Protein AF-A0A2D4ETR1-F1 (afdb_monomer)

InterPro domains:
  IPR004299 Membrane bound O-acyl transferase, MBOAT [PF0306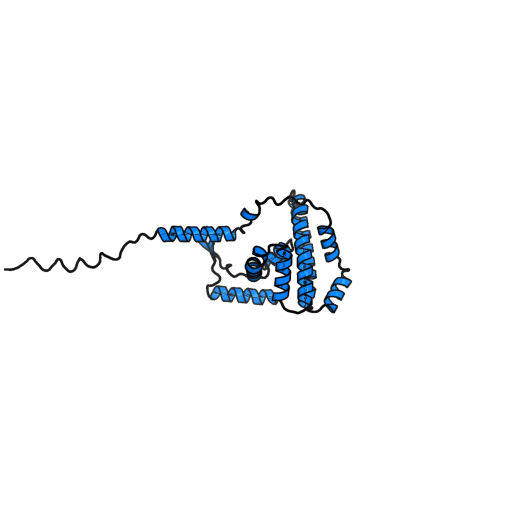2] (4-145)
  IPR049941 Lysophospholipid acyltransferase 7/Porcupine-like [PTHR13906] (1-186)

pLDDT: mean 80.0, std 23.79, range [28.42, 97.81]

Mean predicted aligned error: 12.46 Å

Radius of gyration: 27.43 Å; Cα contacts (8 Å, |Δi|>4): 193; chains: 1; bounding box: 91×56×76 Å

Structure (mmCIF, N/CA/C/O backbone):
data_AF-A0A2D4ETR1-F1
#
_entry.id   AF-A0A2D4ETR1-F1
#
loop_
_atom_site.group_PDB
_atom_site.id
_atom_site.type_symbol
_atom_site.label_atom_id
_atom_site.label_alt_id
_atom_site.label_comp_id
_atom_site.label_asym_id
_atom_site.label_entity_id
_atom_site.label_seq_id
_atom_site.pdbx_PDB_ins_code
_atom_site.Cartn_x
_atom_site.Cartn_y
_atom_site.Cartn_z
_atom_site.occupancy
_atom_site.B_iso_or_equiv
_atom_site.auth_seq_id
_atom_site.auth_comp_id
_atom_site.auth_asym_id
_atom_site.auth_atom_id
_atom_site.pdbx_PDB_model_num
ATOM 1 N N . PRO A 1 1 ? -0.906 10.959 -9.723 1.00 61.47 1 PRO A N 1
ATOM 2 C CA . PRO A 1 1 ? -1.563 11.395 -10.983 1.00 61.47 1 PRO A CA 1
ATOM 3 C C . PRO A 1 1 ? -1.404 10.418 -12.164 1.00 61.47 1 PRO A C 1
ATOM 5 O O . PRO A 1 1 ? -2.417 9.958 -12.675 1.00 61.47 1 PRO A O 1
ATOM 8 N N . LYS A 1 2 ? -0.172 10.067 -12.579 1.00 83.50 2 LYS A N 1
ATOM 9 C CA . LYS A 1 2 ? 0.065 9.205 -13.760 1.00 83.50 2 LYS A CA 1
ATOM 10 C C . LYS A 1 2 ? -0.631 7.838 -13.664 1.00 83.50 2 LYS A C 1
ATOM 12 O O . LYS A 1 2 ? -1.317 7.433 -14.593 1.00 83.50 2 LYS A O 1
ATOM 17 N N . TYR A 1 3 ? -0.508 7.169 -12.515 1.00 83.62 3 TYR A N 1
ATOM 18 C CA . TYR A 1 3 ? -1.123 5.857 -12.297 1.00 83.62 3 TYR A CA 1
ATOM 19 C C . TYR A 1 3 ? -2.651 5.908 -12.234 1.00 83.62 3 TYR A C 1
ATOM 21 O O . TYR A 1 3 ? -3.293 5.065 -12.842 1.00 83.62 3 TYR A O 1
ATOM 29 N N . TYR A 1 4 ? -3.234 6.903 -11.555 1.00 88.81 4 TYR A N 1
ATOM 30 C CA . TYR A 1 4 ? -4.693 7.061 -11.510 1.00 88.81 4 TYR A CA 1
ATOM 31 C C . TYR A 1 4 ? -5.272 7.191 -12.910 1.00 88.81 4 TYR A C 1
ATOM 33 O O . TYR A 1 4 ? -6.181 6.454 -13.255 1.00 88.81 4 TYR A O 1
ATOM 41 N N . PHE A 1 5 ? -4.679 8.045 -13.743 1.00 90.19 5 PHE A N 1
ATOM 42 C CA . PHE A 1 5 ? -5.131 8.212 -15.116 1.00 90.19 5 PHE A CA 1
ATOM 43 C C . PHE A 1 5 ? -5.064 6.905 -15.919 1.00 90.19 5 PHE A C 1
ATOM 45 O O . PHE A 1 5 ? -6.062 6.504 -16.509 1.00 90.19 5 PHE A O 1
ATOM 52 N N . ALA A 1 6 ? -3.917 6.218 -15.909 1.00 90.31 6 ALA A N 1
ATOM 53 C CA . ALA A 1 6 ? -3.738 4.983 -16.673 1.00 90.31 6 ALA A CA 1
ATOM 54 C C . ALA A 1 6 ? -4.720 3.877 -16.244 1.00 90.31 6 ALA A C 1
ATOM 56 O O . ALA A 1 6 ? -5.333 3.230 -17.091 1.00 90.31 6 ALA A O 1
ATOM 57 N N . TRP A 1 7 ? -4.906 3.688 -14.937 1.00 89.56 7 TRP A N 1
ATOM 58 C CA . TRP A 1 7 ? -5.814 2.675 -14.402 1.00 89.56 7 TRP A CA 1
ATOM 59 C C . TRP A 1 7 ? -7.287 3.041 -14.604 1.00 89.56 7 TRP A C 1
ATOM 61 O O . TRP A 1 7 ? -8.050 2.185 -15.035 1.00 89.56 7 TRP A O 1
ATOM 71 N N . THR A 1 8 ? -7.686 4.300 -14.392 1.00 90.69 8 THR A N 1
ATOM 72 C CA . THR A 1 8 ? -9.057 4.754 -14.682 1.00 90.69 8 THR A CA 1
ATOM 73 C C . THR A 1 8 ? -9.380 4.625 -16.171 1.00 90.69 8 THR A C 1
ATOM 75 O O . THR A 1 8 ? -10.480 4.206 -16.523 1.00 90.69 8 THR A O 1
ATOM 78 N N . LEU A 1 9 ? -8.428 4.926 -17.060 1.00 91.81 9 LEU A N 1
ATOM 79 C CA . LEU A 1 9 ? -8.609 4.742 -18.500 1.00 91.81 9 LEU A CA 1
ATOM 80 C C . LEU A 1 9 ? -8.770 3.259 -18.860 1.00 91.81 9 LEU A C 1
ATOM 82 O O . LEU A 1 9 ? -9.672 2.906 -19.616 1.00 91.81 9 LEU A O 1
ATOM 86 N N . ALA A 1 10 ? -7.936 2.385 -18.293 1.00 90.00 10 ALA A N 1
ATOM 87 C CA . ALA A 1 10 ? -8.065 0.945 -18.488 1.00 90.00 10 ALA A CA 1
ATOM 88 C C . ALA A 1 10 ? -9.421 0.421 -17.984 1.00 90.00 10 ALA A C 1
ATOM 90 O O . ALA A 1 10 ? -10.057 -0.385 -18.660 1.00 90.00 10 ALA A O 1
ATOM 91 N N . GLU A 1 11 ? -9.898 0.896 -16.832 1.00 91.50 11 GLU A N 1
ATOM 92 C CA . GLU A 1 11 ? -11.237 0.577 -16.320 1.00 91.50 11 GLU A CA 1
ATOM 93 C C . GLU A 1 11 ? -12.337 1.041 -17.279 1.00 91.50 11 GLU A C 1
ATOM 95 O O . GLU A 1 11 ? -13.225 0.259 -17.612 1.00 91.50 11 GLU A O 1
ATOM 100 N N . ALA A 1 12 ? -12.252 2.270 -17.794 1.00 9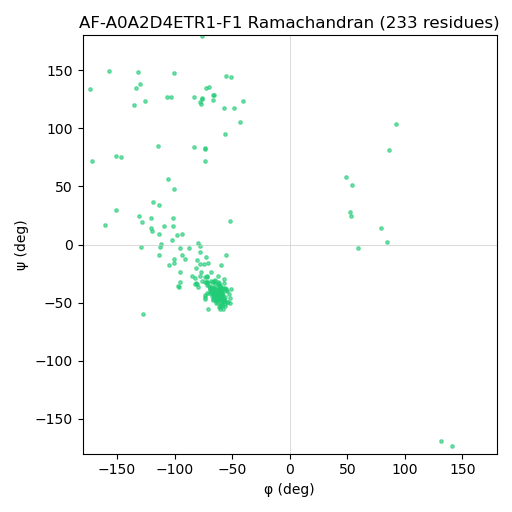1.62 12 ALA A N 1
ATOM 101 C CA . ALA A 1 12 ? -13.222 2.798 -18.750 1.00 91.62 12 ALA A CA 1
ATOM 102 C C . ALA A 1 12 ? -13.293 1.951 -20.033 1.00 91.62 12 ALA A C 1
ATOM 104 O O . ALA A 1 12 ? -14.388 1.646 -20.503 1.00 91.62 12 ALA A O 1
ATOM 105 N N . ILE A 1 13 ? -12.145 1.511 -20.560 1.00 92.56 13 ILE A N 1
ATOM 106 C CA . ILE A 1 13 ? -12.076 0.633 -21.739 1.00 92.56 13 ILE A CA 1
ATOM 107 C C . ILE A 1 13 ? -12.707 -0.735 -21.442 1.00 92.56 13 ILE A C 1
ATOM 109 O O . ILE A 1 13 ? -13.503 -1.229 -22.239 1.00 92.56 13 ILE A O 1
ATOM 113 N N . ASN A 1 14 ? -12.405 -1.340 -20.289 1.00 91.69 14 ASN A N 1
ATOM 114 C CA . ASN A 1 14 ? -13.001 -2.622 -19.895 1.00 91.69 14 ASN A CA 1
ATOM 115 C C . ASN A 1 14 ? -14.519 -2.515 -19.689 1.00 91.69 14 ASN A C 1
ATOM 117 O O . ASN A 1 14 ? -15.259 -3.425 -20.065 1.00 91.69 14 ASN A O 1
ATOM 121 N N . ASN A 1 15 ? -14.992 -1.398 -19.135 1.00 92.88 15 ASN A N 1
ATOM 122 C CA . ASN A 1 15 ? -16.417 -1.123 -18.986 1.00 92.88 15 ASN A CA 1
ATOM 123 C C . ASN A 1 15 ? -17.091 -0.953 -20.354 1.00 92.88 15 ASN A C 1
ATOM 125 O O . ASN A 1 15 ? -18.134 -1.561 -20.585 1.00 92.88 15 ASN A O 1
ATOM 129 N N . ALA A 1 16 ? -16.472 -0.211 -21.279 1.00 92.00 16 ALA A N 1
ATOM 130 C CA . ALA A 1 16 ? -16.968 -0.037 -22.646 1.00 92.00 16 ALA A CA 1
ATOM 131 C C . ALA A 1 16 ? -17.024 -1.361 -23.429 1.00 92.00 16 ALA A C 1
ATOM 133 O O . ALA A 1 16 ? -17.946 -1.579 -24.208 1.00 92.00 16 ALA A O 1
ATOM 134 N N . ALA A 1 17 ? -16.080 -2.271 -23.179 1.00 92.50 17 ALA A N 1
ATOM 135 C CA . ALA A 1 17 ? -16.068 -3.618 -23.747 1.00 92.50 17 ALA A CA 1
ATOM 136 C C . ALA A 1 17 ? -17.050 -4.597 -23.063 1.00 92.50 17 ALA A C 1
ATOM 138 O O . ALA A 1 17 ? -17.140 -5.755 -23.463 1.00 92.50 17 ALA A O 1
ATOM 139 N N . GLY A 1 18 ? -17.779 -4.161 -22.027 1.00 90.94 18 GLY A N 1
ATOM 140 C CA . GLY A 1 18 ? -18.768 -4.976 -21.314 1.00 90.94 18 GLY A CA 1
ATOM 141 C C . GLY A 1 18 ? -18.201 -5.874 -20.209 1.00 90.94 18 GLY A C 1
ATOM 142 O O . GLY A 1 18 ? -18.962 -6.576 -19.547 1.00 90.94 18 GLY A O 1
ATOM 143 N N . PHE A 1 19 ? -16.893 -5.834 -19.941 1.00 90.06 19 PHE A N 1
ATOM 144 C CA . PHE A 1 19 ? -16.259 -6.650 -18.897 1.00 90.06 19 PHE A CA 1
ATOM 145 C C . PHE A 1 19 ? -16.424 -6.076 -17.481 1.00 90.06 19 PHE A C 1
ATOM 147 O O . PHE A 1 19 ? -16.169 -6.763 -16.497 1.00 90.06 19 PHE A O 1
ATOM 154 N N . GLY A 1 20 ? -16.854 -4.820 -17.364 1.00 89.88 20 GLY A N 1
ATOM 155 C CA . GLY A 1 20 ? -17.015 -4.114 -16.092 1.00 89.88 20 GLY A CA 1
ATOM 156 C C . GLY A 1 20 ? -18.259 -4.448 -15.277 1.00 89.88 20 GLY A C 1
ATOM 157 O O . GLY A 1 20 ? -18.330 -4.105 -14.096 1.00 89.88 20 GLY A O 1
ATOM 158 N N . PHE A 1 21 ? -19.263 -5.072 -15.894 1.00 92.50 21 PHE A N 1
ATOM 159 C CA . PHE A 1 21 ? -20.574 -5.238 -15.278 1.00 92.50 21 PHE A CA 1
ATOM 160 C C . PHE A 1 21 ? -20.581 -6.362 -14.240 1.00 92.50 21 PHE A C 1
ATOM 162 O O . PHE A 1 21 ? -20.296 -7.517 -14.551 1.00 92.50 21 PHE A O 1
ATOM 169 N N . ARG A 1 22 ? -20.955 -6.034 -13.002 1.00 90.31 22 ARG A N 1
ATOM 170 C CA . ARG A 1 22 ? -21.040 -6.995 -11.895 1.00 90.31 22 ARG A CA 1
ATOM 171 C C . ARG A 1 22 ? -22.447 -7.552 -11.689 1.00 90.31 22 ARG A C 1
ATOM 173 O O . ARG A 1 22 ? -22.592 -8.688 -11.244 1.00 90.31 22 ARG A O 1
ATOM 180 N N . GLY A 1 23 ? -23.470 -6.751 -11.970 1.00 91.69 23 GLY A N 1
ATOM 181 C CA . GLY A 1 23 ? -24.863 -7.072 -11.672 1.00 91.69 23 GLY A CA 1
ATOM 182 C C . GLY A 1 23 ? -25.647 -5.857 -11.185 1.00 91.69 23 GLY A C 1
ATOM 183 O O . GLY A 1 23 ? -25.138 -4.736 -11.174 1.00 91.69 23 GLY A O 1
ATOM 184 N N . TYR A 1 24 ? -26.885 -6.102 -10.766 1.00 93.56 24 TYR A N 1
ATOM 185 C CA . TYR A 1 24 ? -27.770 -5.100 -10.178 1.00 93.56 24 TYR A CA 1
ATOM 186 C C . TYR A 1 24 ? -27.786 -5.214 -8.653 1.00 93.56 24 TYR A C 1
ATOM 188 O O . TYR A 1 24 ? -27.647 -6.311 -8.105 1.00 93.56 24 TYR A O 1
ATOM 196 N N . ASP A 1 25 ? -27.954 -4.088 -7.966 1.00 91.38 25 ASP A N 1
ATOM 197 C CA . ASP A 1 25 ? -28.208 -4.081 -6.528 1.00 91.38 25 ASP A CA 1
ATOM 198 C C . ASP A 1 25 ? -29.657 -4.482 -6.193 1.00 91.38 25 ASP A C 1
ATOM 200 O O . ASP A 1 25 ? -30.492 -4.729 -7.066 1.00 91.38 25 ASP A O 1
ATOM 204 N N . LYS A 1 26 ? -29.972 -4.521 -4.894 1.00 92.38 26 LYS A N 1
ATOM 205 C CA . LYS A 1 26 ? -31.327 -4.795 -4.388 1.00 92.38 26 LYS A CA 1
ATOM 206 C C . LYS A 1 26 ? -32.388 -3.784 -4.854 1.00 92.38 26 LYS A C 1
ATOM 208 O O . LYS A 1 26 ? -33.572 -4.079 -4.752 1.00 92.38 26 LYS A O 1
ATOM 213 N N . ASN A 1 27 ? -31.971 -2.615 -5.336 1.00 92.81 27 ASN A N 1
ATOM 214 C CA . ASN A 1 27 ? -32.830 -1.544 -5.834 1.00 92.81 27 ASN A CA 1
ATOM 215 C C . ASN A 1 27 ? -32.874 -1.506 -7.376 1.00 92.81 27 ASN A C 1
ATOM 217 O O . ASN A 1 27 ? -33.488 -0.604 -7.940 1.00 92.81 27 ASN A O 1
ATOM 221 N N . GLY A 1 28 ? -32.221 -2.449 -8.068 1.00 91.50 28 GLY A N 1
ATOM 222 C CA . GLY A 1 28 ? -32.155 -2.489 -9.530 1.00 91.50 28 GLY A CA 1
ATOM 223 C C . GLY A 1 28 ? -31.133 -1.533 -10.161 1.00 91.50 28 GLY A C 1
ATOM 224 O O . GLY A 1 28 ? -31.182 -1.309 -11.368 1.00 91.50 28 GLY A O 1
ATOM 225 N N . VAL A 1 29 ? -30.197 -0.971 -9.393 1.00 93.06 29 VAL A N 1
ATOM 226 C CA . VAL A 1 29 ? -29.135 -0.087 -9.899 1.00 93.06 29 VAL A CA 1
ATOM 227 C C . VAL A 1 29 ? -27.967 -0.924 -10.442 1.00 93.06 29 VAL A C 1
ATOM 229 O O . VAL A 1 29 ? -27.458 -1.791 -9.726 1.00 93.06 29 VAL A O 1
ATOM 232 N N . PRO A 1 30 ? -27.514 -0.698 -11.692 1.00 90.69 30 PRO A N 1
ATOM 233 C CA . PRO A 1 30 ? -26.406 -1.447 -12.277 1.00 90.69 30 PRO A CA 1
ATOM 234 C C . PRO A 1 30 ? -25.055 -1.041 -11.674 1.00 90.69 30 PRO A C 1
ATOM 236 O O . PRO A 1 30 ? -24.723 0.142 -11.589 1.00 90.69 30 PRO A O 1
ATOM 239 N N . HIS A 1 31 ? -24.230 -2.030 -11.334 1.00 90.44 31 HIS A N 1
ATOM 240 C CA . HIS A 1 31 ? -22.865 -1.833 -10.853 1.00 90.44 31 HIS A CA 1
ATOM 241 C C . HIS A 1 31 ? -21.822 -2.220 -11.906 1.00 90.44 31 HIS A C 1
ATOM 243 O O . HIS A 1 31 ? -21.812 -3.344 -12.413 1.00 90.44 31 HIS A O 1
ATOM 249 N N . TRP A 1 32 ? -20.907 -1.288 -12.178 1.00 89.50 32 TRP A N 1
ATOM 250 C CA . TRP A 1 32 ? -19.851 -1.393 -13.194 1.00 89.50 32 TRP A CA 1
ATOM 251 C C . TRP A 1 32 ? -18.443 -1.450 -12.585 1.00 89.50 32 TRP A C 1
ATOM 253 O O . TRP A 1 32 ? -17.492 -0.888 -13.122 1.00 89.50 32 TRP A O 1
ATOM 263 N N . ASP A 1 33 ? -18.321 -2.081 -11.417 1.00 87.69 33 ASP A N 1
ATOM 264 C CA . ASP A 1 33 ? -17.094 -2.126 -10.620 1.00 87.69 33 ASP A CA 1
ATOM 265 C C . ASP A 1 33 ? -16.412 -3.507 -10.599 1.00 87.69 33 ASP A C 1
ATOM 267 O O . ASP A 1 33 ? -15.543 -3.744 -9.761 1.00 87.69 33 ASP A O 1
ATOM 271 N N . LEU A 1 34 ? -16.767 -4.423 -11.516 1.00 87.75 34 LEU A N 1
ATOM 272 C CA . LEU A 1 34 ? -16.260 -5.805 -11.515 1.00 87.75 34 LEU A CA 1
ATOM 273 C C . LEU A 1 34 ? -14.737 -5.897 -11.711 1.00 87.75 34 LEU A C 1
ATOM 275 O O . LEU A 1 34 ? -14.084 -6.744 -11.100 1.00 87.75 34 LEU A O 1
ATOM 279 N N . ILE A 1 35 ? -14.178 -5.045 -12.576 1.00 88.44 35 ILE A N 1
ATOM 280 C CA . ILE A 1 35 ? -12.742 -5.008 -12.909 1.00 88.44 35 ILE A CA 1
ATOM 281 C C . ILE A 1 35 ? -12.154 -3.645 -12.524 1.00 88.44 35 ILE A C 1
ATOM 283 O O . ILE A 1 35 ? -11.299 -3.095 -13.214 1.00 88.44 35 ILE A O 1
ATOM 287 N N . SER A 1 36 ? -12.615 -3.076 -11.408 1.00 88.88 36 SER A N 1
ATOM 288 C CA . SER A 1 36 ? -12.000 -1.861 -10.878 1.00 88.88 36 SER A CA 1
ATOM 289 C C . SER A 1 36 ? -10.674 -2.201 -10.195 1.00 88.88 36 SER A C 1
ATOM 291 O O . SER A 1 36 ? -10.609 -3.070 -9.328 1.00 88.88 36 SER A O 1
ATOM 293 N N . ASN A 1 37 ? -9.602 -1.532 -10.605 1.00 90.69 37 ASN A N 1
ATOM 294 C CA . ASN A 1 37 ? -8.265 -1.634 -10.035 1.00 90.69 37 ASN A CA 1
ATOM 295 C C . ASN A 1 37 ? -7.982 -0.550 -8.995 1.00 90.69 37 ASN A C 1
ATOM 297 O O . ASN A 1 37 ? -7.110 -0.761 -8.150 1.00 90.69 37 ASN A O 1
ATOM 301 N N . LEU A 1 38 ? -8.679 0.588 -9.033 1.00 91.94 38 LEU A N 1
ATOM 302 C CA . LEU A 1 38 ? -8.458 1.698 -8.111 1.00 91.94 38 LEU A CA 1
ATOM 303 C C . LEU A 1 38 ? -9.752 2.255 -7.530 1.00 91.94 38 LEU A C 1
ATOM 305 O O . LEU A 1 38 ? -10.679 2.628 -8.241 1.00 91.94 38 LEU A O 1
ATOM 309 N N . ARG A 1 39 ? -9.745 2.478 -6.215 1.00 92.25 39 ARG A N 1
ATOM 310 C CA . ARG A 1 39 ? -10.772 3.272 -5.525 1.00 92.25 39 ARG A CA 1
ATOM 311 C C . ARG A 1 39 ? -10.155 4.545 -4.958 1.00 92.25 39 ARG A C 1
ATOM 313 O O . ARG A 1 39 ? -9.785 4.590 -3.790 1.00 92.25 39 ARG A O 1
ATOM 320 N N . ILE A 1 40 ? -10.058 5.585 -5.792 1.00 92.06 40 ILE A N 1
ATOM 321 C CA . ILE A 1 40 ? -9.294 6.820 -5.510 1.00 92.06 40 ILE A CA 1
ATOM 322 C C . ILE A 1 40 ? -9.664 7.442 -4.158 1.00 92.06 40 ILE A C 1
ATOM 324 O O . ILE A 1 40 ? -8.783 7.683 -3.343 1.00 92.06 40 ILE A O 1
ATOM 328 N N . LEU A 1 41 ? -10.954 7.639 -3.868 1.00 92.50 41 LEU A N 1
ATOM 329 C CA . LEU A 1 41 ? -11.373 8.229 -2.589 1.00 92.50 41 LEU A CA 1
ATOM 330 C C . LEU A 1 41 ? -10.947 7.375 -1.385 1.00 92.50 41 LEU A C 1
ATOM 332 O O . LEU A 1 41 ? -10.510 7.903 -0.372 1.00 92.50 41 LEU A O 1
ATOM 336 N N . GLN A 1 42 ? -11.032 6.050 -1.497 1.00 92.75 42 GLN A N 1
ATOM 337 C CA . GLN A 1 42 ? -10.637 5.147 -0.413 1.00 92.75 42 GLN A CA 1
ATOM 338 C C . GLN A 1 42 ? -9.118 5.093 -0.229 1.00 92.75 42 GLN A C 1
ATOM 340 O O . GLN A 1 42 ? -8.650 4.824 0.873 1.00 92.75 42 GLN A O 1
ATOM 345 N N . ILE A 1 43 ? -8.362 5.352 -1.298 1.00 92.94 43 ILE A N 1
ATOM 346 C CA . ILE A 1 43 ? -6.907 5.485 -1.264 1.00 92.94 43 ILE A CA 1
ATOM 347 C C . ILE A 1 43 ? -6.516 6.791 -0.563 1.00 92.94 43 ILE A C 1
ATOM 349 O O . ILE A 1 43 ? -5.786 6.757 0.427 1.00 92.94 43 ILE A O 1
ATOM 353 N N . GLU A 1 44 ? -7.030 7.925 -1.043 1.00 93.62 44 GLU A N 1
ATOM 354 C CA . GLU A 1 44 ? -6.662 9.255 -0.539 1.00 93.62 44 GLU A CA 1
ATOM 355 C C . GLU A 1 44 ? -7.094 9.470 0.914 1.00 93.62 44 GLU A C 1
ATOM 357 O O . GLU A 1 44 ? -6.376 10.106 1.680 1.00 93.62 44 GLU A O 1
ATOM 362 N N . PHE A 1 45 ? -8.229 8.894 1.321 1.00 94.00 45 PHE A N 1
ATOM 363 C CA . PHE A 1 45 ? -8.755 8.977 2.688 1.00 94.00 45 PHE A CA 1
ATOM 364 C C . PHE A 1 45 ? -8.494 7.709 3.514 1.00 94.00 45 PHE A C 1
ATOM 366 O O . PHE A 1 45 ? -9.200 7.429 4.485 1.00 94.00 45 PHE A O 1
ATOM 373 N N . SER A 1 46 ? -7.486 6.914 3.147 1.00 93.25 46 SER A N 1
ATOM 374 C CA . SER A 1 46 ? -7.167 5.692 3.883 1.00 93.25 46 SER A CA 1
ATOM 375 C C . SER A 1 46 ? -6.656 6.001 5.299 1.00 93.25 46 SER A C 1
ATOM 377 O O . SER A 1 46 ? -5.677 6.714 5.497 1.00 93.25 46 SER A O 1
ATOM 379 N N . THR A 1 47 ? -7.303 5.434 6.321 1.00 93.31 47 THR A N 1
ATOM 380 C CA . THR A 1 47 ? -6.899 5.614 7.734 1.00 93.31 47 THR A CA 1
ATOM 381 C C . THR A 1 47 ? -6.049 4.451 8.259 1.00 93.31 47 THR A C 1
ATOM 383 O O . THR A 1 47 ? -5.849 4.294 9.465 1.00 93.31 47 THR A O 1
ATOM 386 N N . SER A 1 48 ? -5.640 3.533 7.382 1.00 93.81 48 SER A N 1
ATOM 387 C CA . SER A 1 48 ? -4.713 2.454 7.725 1.00 93.81 48 SER A CA 1
ATOM 388 C C . SER A 1 48 ? -3.996 1.933 6.487 1.00 93.81 48 SER A C 1
ATOM 390 O O . SER A 1 48 ? -4.586 1.853 5.411 1.00 93.81 48 SER A O 1
ATOM 392 N N . PHE A 1 49 ? -2.761 1.464 6.665 1.00 93.31 49 PHE A N 1
ATOM 393 C CA . PHE A 1 49 ? -1.957 0.904 5.575 1.00 93.31 49 PHE A CA 1
ATOM 394 C C . PHE A 1 49 ? -2.655 -0.260 4.851 1.00 93.31 49 PHE A C 1
ATOM 396 O O . PHE A 1 49 ? -2.605 -0.369 3.630 1.00 93.31 49 PHE A O 1
ATOM 403 N N . LYS A 1 50 ? -3.381 -1.110 5.592 1.00 90.81 50 LYS A N 1
ATOM 404 C CA . LYS A 1 50 ? -4.176 -2.191 4.992 1.00 90.81 50 LYS A CA 1
ATOM 405 C C . LYS A 1 50 ? -5.295 -1.649 4.094 1.00 90.81 50 LYS A C 1
ATOM 407 O O . LYS A 1 50 ? -5.489 -2.181 3.010 1.00 90.81 50 LYS A O 1
ATOM 412 N N . MET A 1 51 ? -6.006 -0.611 4.534 1.00 93.62 51 MET A N 1
ATOM 413 C CA . MET A 1 51 ? -7.077 -0.001 3.743 1.00 93.62 51 MET A CA 1
ATOM 414 C C . MET A 1 51 ? -6.540 0.562 2.425 1.00 93.62 51 MET A C 1
ATOM 416 O O . MET A 1 51 ? -7.175 0.369 1.398 1.00 93.62 51 MET A O 1
ATOM 420 N N . PHE A 1 52 ? -5.355 1.176 2.427 1.00 95.44 52 PHE A N 1
ATOM 421 C CA . PHE A 1 52 ? -4.699 1.602 1.190 1.00 95.44 52 PHE A CA 1
ATOM 422 C C . PHE A 1 52 ? -4.437 0.424 0.240 1.00 95.44 52 PHE A C 1
ATOM 424 O O . PHE A 1 52 ? -4.870 0.455 -0.910 1.00 95.44 52 PHE A O 1
ATOM 431 N N . LEU A 1 53 ? -3.789 -0.641 0.730 1.00 93.50 53 LEU A N 1
ATOM 432 C CA . LEU A 1 53 ? -3.466 -1.820 -0.084 1.00 93.50 53 LEU A CA 1
ATOM 433 C C . LEU A 1 53 ? -4.708 -2.518 -0.650 1.00 93.50 53 LEU A C 1
ATOM 435 O O . LEU A 1 53 ? -4.667 -3.015 -1.768 1.00 93.50 53 LEU A O 1
ATOM 439 N N . ASP A 1 54 ? -5.808 -2.547 0.102 1.00 92.75 54 ASP A N 1
ATOM 440 C CA . ASP A 1 54 ? -7.058 -3.172 -0.341 1.00 92.75 54 ASP A CA 1
ATOM 441 C C . ASP A 1 54 ? -7.763 -2.368 -1.456 1.00 92.75 54 ASP A C 1
ATOM 443 O O . ASP A 1 54 ? -8.659 -2.897 -2.109 1.00 92.75 54 ASP A O 1
ATOM 447 N N . ASN A 1 55 ? -7.389 -1.099 -1.667 1.00 94.25 55 ASN A N 1
ATOM 448 C CA . ASN A 1 55 ? -8.013 -0.201 -2.646 1.00 94.25 55 ASN A CA 1
ATOM 449 C C . ASN A 1 55 ? -7.082 0.199 -3.803 1.00 94.25 55 ASN A C 1
ATOM 451 O O . ASN A 1 55 ? -7.549 0.807 -4.769 1.00 94.25 55 ASN A O 1
ATOM 455 N N . TRP A 1 56 ? -5.793 -0.143 -3.719 1.00 93.81 56 TRP A N 1
ATOM 456 C CA . TRP A 1 56 ? -4.793 0.083 -4.758 1.00 93.81 56 TRP A CA 1
ATOM 457 C C . TRP A 1 56 ? -4.474 -1.211 -5.510 1.00 93.81 56 TRP A C 1
ATOM 459 O O . TRP A 1 56 ? -4.070 -2.200 -4.904 1.00 93.81 56 TRP A O 1
ATOM 469 N N . ASN A 1 57 ? -4.576 -1.184 -6.842 1.00 93.75 57 ASN A N 1
ATOM 470 C CA . ASN A 1 57 ? -4.275 -2.322 -7.715 1.00 93.75 57 ASN A CA 1
ATOM 471 C C . ASN A 1 57 ? -5.050 -3.597 -7.313 1.00 93.75 57 ASN A C 1
ATOM 473 O O . ASN A 1 57 ? -4.486 -4.678 -7.116 1.00 93.75 57 ASN A O 1
ATOM 477 N N . ILE A 1 58 ? -6.367 -3.435 -7.158 1.00 93.75 58 ILE A N 1
ATOM 478 C CA . ILE A 1 58 ? -7.281 -4.414 -6.554 1.00 93.75 58 ILE A CA 1
ATOM 479 C C . ILE A 1 58 ? -7.221 -5.770 -7.266 1.00 93.75 58 ILE A C 1
ATOM 481 O O . ILE A 1 58 ? -7.117 -6.805 -6.605 1.00 93.75 58 ILE A O 1
ATOM 485 N N . GLN A 1 59 ? -7.232 -5.799 -8.602 1.00 93.25 59 GLN A N 1
ATOM 486 C CA . GLN A 1 59 ? -7.260 -7.068 -9.335 1.00 93.25 59 GLN A CA 1
ATOM 487 C C . GLN A 1 59 ? -5.954 -7.847 -9.161 1.00 93.25 59 GLN A C 1
ATOM 489 O O . GLN A 1 59 ? -5.985 -9.067 -8.983 1.00 93.25 59 GLN A O 1
ATOM 494 N N . THR A 1 60 ? -4.813 -7.153 -9.124 1.00 94.75 60 THR A N 1
ATOM 495 C CA . THR A 1 60 ? -3.518 -7.778 -8.819 1.00 94.75 60 THR A CA 1
ATOM 496 C C . THR A 1 60 ? -3.481 -8.280 -7.380 1.00 94.75 60 THR A C 1
ATOM 498 O O . THR A 1 60 ? -3.019 -9.393 -7.140 1.00 94.75 60 THR A O 1
ATOM 501 N N . ALA A 1 61 ? -4.018 -7.523 -6.417 1.00 94.50 61 ALA A N 1
ATOM 502 C CA . ALA A 1 61 ? -4.107 -7.968 -5.027 1.00 94.50 61 ALA A CA 1
ATOM 503 C C . ALA A 1 61 ? -4.968 -9.238 -4.886 1.00 94.50 61 ALA A C 1
ATOM 505 O O . ALA A 1 61 ? -4.584 -10.174 -4.182 1.00 94.50 61 ALA A O 1
ATOM 506 N N . LEU A 1 62 ? -6.096 -9.320 -5.602 1.00 94.56 62 LEU A N 1
ATOM 507 C CA . LEU A 1 62 ? -6.937 -10.520 -5.658 1.00 94.56 62 LEU A CA 1
ATOM 508 C C . LEU A 1 62 ? -6.230 -11.696 -6.336 1.00 94.56 62 LEU A C 1
ATOM 510 O O . LEU A 1 62 ? -6.356 -12.834 -5.883 1.00 94.56 62 LEU A O 1
ATOM 514 N N . TRP A 1 63 ? -5.482 -11.438 -7.408 1.00 96.19 63 TRP A N 1
ATOM 515 C CA . TRP A 1 63 ? -4.659 -12.450 -8.060 1.00 96.19 63 TRP A CA 1
ATOM 516 C C . TRP A 1 63 ? -3.599 -12.993 -7.094 1.00 96.19 63 TRP A C 1
ATOM 518 O O . TRP A 1 63 ? -3.606 -14.193 -6.828 1.00 96.19 63 TRP A O 1
ATOM 528 N N . LEU A 1 64 ? -2.791 -12.126 -6.471 1.00 96.19 64 LEU A N 1
ATOM 529 C CA . LEU A 1 64 ? -1.791 -12.477 -5.452 1.00 96.19 64 LEU A CA 1
ATOM 530 C C . LEU A 1 64 ? -2.399 -13.264 -4.286 1.00 96.19 64 LEU A C 1
ATOM 532 O O . LEU A 1 64 ? -1.804 -14.237 -3.811 1.00 96.19 64 LEU A O 1
ATOM 536 N N . LYS A 1 65 ? -3.606 -12.882 -3.849 1.00 94.50 65 LYS A N 1
ATOM 537 C CA . LYS A 1 65 ? -4.335 -13.590 -2.796 1.00 94.50 65 LYS A CA 1
ATOM 538 C C . LYS A 1 65 ? -4.592 -15.049 -3.181 1.00 94.50 65 LYS A C 1
ATOM 540 O O . LYS A 1 65 ? -4.242 -15.947 -2.420 1.00 94.50 65 LYS A O 1
ATOM 545 N N . ARG A 1 66 ? -5.147 -15.276 -4.374 1.00 95.88 66 ARG A N 1
ATOM 546 C CA . ARG A 1 66 ? -5.485 -16.617 -4.876 1.00 95.88 66 ARG A CA 1
ATOM 547 C C . ARG A 1 66 ? -4.249 -17.449 -5.193 1.00 95.88 66 ARG A C 1
ATOM 549 O O . ARG A 1 66 ? -4.256 -18.657 -4.973 1.00 95.88 66 ARG A O 1
ATOM 556 N N . VAL A 1 67 ? -3.205 -16.830 -5.752 1.00 96.12 67 VAL A N 1
ATOM 557 C CA . VAL A 1 67 ? -2.032 -17.581 -6.219 1.00 96.12 67 VAL A CA 1
ATOM 558 C C . VAL A 1 67 ? -1.006 -17.870 -5.136 1.00 96.12 67 VAL A C 1
ATOM 560 O O . VAL A 1 67 ? -0.313 -18.878 -5.241 1.00 96.12 67 VAL A O 1
ATOM 563 N N . CYS A 1 68 ? -0.926 -17.030 -4.104 1.00 96.12 68 CYS A N 1
ATOM 564 C CA . CYS A 1 68 ? 0.080 -17.144 -3.055 1.00 96.12 68 CYS A CA 1
ATOM 565 C C . CYS A 1 68 ? -0.536 -17.152 -1.661 1.00 96.12 68 CYS A C 1
ATOM 567 O O . CYS A 1 68 ? -0.385 -18.141 -0.951 1.00 96.12 68 CYS A O 1
ATOM 569 N N . TYR A 1 69 ? -1.257 -16.098 -1.269 1.00 94.12 69 TYR A N 1
ATOM 570 C CA . TYR A 1 69 ? -1.695 -15.934 0.122 1.00 94.12 69 TYR A CA 1
ATOM 571 C C . TYR A 1 69 ? -2.523 -17.120 0.638 1.00 94.12 69 TYR A C 1
ATOM 573 O O . TYR A 1 69 ? -2.245 -17.644 1.709 1.00 94.12 69 TYR A O 1
ATOM 581 N N . GLU A 1 70 ? -3.525 -17.562 -0.123 1.00 94.75 70 GLU A N 1
ATOM 582 C CA . GLU A 1 70 ? -4.417 -18.667 0.263 1.00 94.75 70 GLU A CA 1
ATOM 583 C C . GLU A 1 70 ? -3.749 -20.045 0.162 1.00 94.75 70 GLU A C 1
ATOM 585 O O . GLU A 1 70 ? -4.238 -21.009 0.742 1.00 94.75 70 GLU A O 1
ATOM 590 N N . ARG A 1 71 ? -2.624 -20.144 -0.555 1.00 94.81 71 ARG A N 1
ATOM 591 C CA . ARG A 1 71 ? -1.880 -21.396 -0.770 1.00 94.81 71 ARG A CA 1
ATOM 592 C C . ARG A 1 71 ? -0.660 -21.530 0.139 1.00 94.81 71 ARG A C 1
ATOM 594 O O . ARG A 1 71 ? -0.108 -22.618 0.268 1.00 94.81 71 ARG A O 1
ATOM 601 N N . ALA A 1 72 ? -0.225 -20.437 0.757 1.00 93.38 72 ALA A N 1
ATOM 602 C CA . ALA A 1 72 ? 0.924 -20.414 1.644 1.00 93.38 72 ALA A CA 1
ATOM 603 C C . ALA A 1 72 ? 0.573 -21.032 3.006 1.00 93.38 72 ALA A C 1
ATOM 605 O O . ALA A 1 72 ? -0.333 -20.575 3.699 1.00 93.38 72 ALA A O 1
ATOM 606 N N . SER A 1 73 ? 1.342 -22.034 3.428 1.00 88.31 73 SER A N 1
ATOM 607 C CA . SER A 1 73 ? 1.191 -22.677 4.741 1.00 88.31 73 SER A CA 1
ATOM 608 C C . SER A 1 73 ? 1.883 -21.906 5.871 1.00 88.31 73 SER A C 1
ATOM 610 O O . SER A 1 73 ? 1.432 -21.939 7.014 1.00 88.31 73 SER A O 1
ATOM 612 N N . PHE A 1 74 ? 2.960 -21.175 5.566 1.00 88.94 74 PHE A N 1
ATOM 613 C CA . PHE A 1 74 ? 3.779 -20.479 6.560 1.00 88.94 74 PHE A CA 1
ATOM 614 C C . PHE A 1 74 ? 3.927 -18.989 6.240 1.00 88.94 74 PHE A C 1
ATOM 616 O O . PHE A 1 74 ? 4.433 -18.616 5.193 1.00 88.94 74 PHE A O 1
ATOM 623 N N . SER A 1 75 ? 3.549 -18.101 7.157 1.00 90.25 75 SER A N 1
ATOM 624 C CA . SER A 1 75 ? 3.669 -16.642 6.970 1.00 90.25 75 SER A CA 1
ATOM 625 C C . SER A 1 75 ? 3.108 -16.103 5.628 1.00 90.25 75 SER A C 1
ATOM 627 O O . SER A 1 75 ? 3.836 -15.426 4.893 1.00 90.25 75 SER A O 1
ATOM 629 N N . PRO A 1 76 ? 1.810 -16.316 5.307 1.00 93.19 76 PRO A N 1
ATOM 630 C CA . PRO A 1 76 ? 1.221 -15.945 4.013 1.00 93.19 76 PRO A CA 1
ATOM 631 C C . PRO A 1 76 ? 1.464 -14.500 3.571 1.00 93.19 76 PRO A C 1
ATOM 633 O O . PRO A 1 76 ? 1.705 -14.233 2.397 1.00 93.19 76 PRO A O 1
ATOM 636 N N . THR A 1 77 ? 1.438 -13.547 4.512 1.00 91.94 77 THR A N 1
ATOM 637 C CA . THR A 1 77 ? 1.717 -12.134 4.216 1.00 91.94 77 THR A CA 1
ATOM 638 C C . THR A 1 77 ? 3.141 -11.935 3.702 1.00 91.94 77 THR A C 1
ATOM 640 O O . THR A 1 77 ? 3.308 -11.291 2.676 1.00 91.94 77 THR A O 1
ATOM 643 N N . ILE A 1 78 ? 4.151 -12.508 4.359 1.00 94.12 78 ILE A N 1
ATOM 644 C CA . ILE A 1 78 ? 5.552 -12.337 3.950 1.00 94.12 78 ILE A CA 1
ATOM 645 C C . ILE A 1 78 ? 5.763 -12.940 2.560 1.00 94.12 78 ILE A C 1
ATOM 647 O O . ILE A 1 78 ? 6.284 -12.264 1.678 1.00 94.12 78 ILE A O 1
ATOM 651 N N . GLN A 1 79 ? 5.278 -14.167 2.337 1.00 95.44 79 GLN A N 1
ATOM 652 C CA . GLN A 1 79 ? 5.392 -14.825 1.033 1.00 95.44 79 GLN A CA 1
ATOM 653 C C . GLN A 1 79 ? 4.716 -14.020 -0.084 1.00 95.44 79 GLN A C 1
ATOM 655 O O . GLN A 1 79 ? 5.297 -13.836 -1.149 1.00 95.44 79 GLN A O 1
ATOM 660 N N . THR A 1 80 ? 3.526 -13.470 0.178 1.00 96.44 80 THR A N 1
ATOM 661 C CA . THR A 1 80 ? 2.794 -12.665 -0.812 1.00 96.44 80 THR A CA 1
ATOM 662 C C . THR A 1 80 ? 3.554 -11.392 -1.182 1.00 96.44 80 THR A C 1
ATOM 664 O O . THR A 1 80 ? 3.613 -11.033 -2.354 1.00 96.44 80 THR A O 1
ATOM 667 N N . PHE A 1 81 ? 4.169 -10.714 -0.208 1.00 96.00 81 PHE A N 1
ATOM 668 C CA . PHE A 1 81 ? 4.974 -9.517 -0.470 1.00 96.00 81 PHE A CA 1
ATOM 669 C C . PHE A 1 81 ? 6.276 -9.839 -1.216 1.00 96.00 81 PHE A C 1
ATOM 671 O O . PHE A 1 81 ? 6.664 -9.074 -2.094 1.00 96.00 81 PHE A O 1
ATOM 678 N N . ILE A 1 82 ? 6.920 -10.976 -0.927 1.00 95.88 82 ILE A N 1
ATOM 679 C CA . ILE A 1 82 ? 8.084 -11.452 -1.694 1.00 95.88 82 ILE A CA 1
ATOM 680 C C . ILE A 1 82 ? 7.683 -11.737 -3.143 1.00 95.88 82 ILE A C 1
ATOM 682 O O . ILE A 1 82 ? 8.347 -11.264 -4.063 1.00 95.88 82 ILE A O 1
ATOM 686 N N . LEU A 1 83 ? 6.575 -12.454 -3.357 1.00 96.69 83 LEU A N 1
ATOM 687 C CA . LEU A 1 83 ? 6.065 -12.710 -4.702 1.00 96.69 83 LEU A CA 1
ATOM 688 C C . LEU A 1 83 ? 5.736 -11.402 -5.428 1.00 96.69 83 LEU A C 1
ATOM 690 O O . LEU A 1 83 ? 6.063 -11.256 -6.601 1.00 96.69 83 LEU A O 1
ATOM 694 N N . SER A 1 84 ? 5.137 -10.437 -4.727 1.00 97.12 84 SER A N 1
ATOM 695 C CA . SER A 1 84 ? 4.864 -9.112 -5.282 1.00 97.12 84 SER A CA 1
ATOM 696 C C . SER A 1 84 ? 6.152 -8.401 -5.707 1.00 97.12 84 SER A C 1
ATOM 698 O O . SER A 1 84 ? 6.187 -7.828 -6.791 1.00 97.12 84 SER A O 1
ATOM 700 N N . ALA A 1 85 ? 7.224 -8.469 -4.909 1.00 97.12 85 ALA A N 1
ATOM 701 C CA . ALA A 1 85 ? 8.521 -7.897 -5.277 1.00 97.12 85 ALA A CA 1
ATOM 702 C C . ALA A 1 85 ? 9.079 -8.519 -6.560 1.00 97.12 85 ALA A C 1
ATOM 704 O O . ALA A 1 85 ? 9.461 -7.792 -7.473 1.00 97.12 85 ALA A O 1
ATOM 705 N N . ILE A 1 86 ? 9.048 -9.852 -6.652 1.00 97.00 86 ILE A N 1
ATOM 706 C CA . ILE A 1 86 ? 9.505 -10.596 -7.833 1.00 97.00 86 ILE A CA 1
ATOM 707 C C . ILE A 1 86 ? 8.672 -10.228 -9.066 1.00 97.00 86 ILE A C 1
ATOM 709 O O . ILE A 1 86 ? 9.231 -10.015 -10.138 1.00 97.00 86 ILE A O 1
ATOM 713 N N . TRP A 1 87 ? 7.349 -10.113 -8.915 1.00 97.31 87 TRP A N 1
ATOM 714 C CA . TRP A 1 87 ? 6.444 -9.727 -10.000 1.00 97.31 87 TRP A CA 1
ATOM 715 C C . TRP A 1 87 ? 6.745 -8.328 -10.554 1.00 97.31 87 TRP A C 1
ATOM 717 O O . TRP A 1 87 ? 6.631 -8.110 -11.757 1.00 97.31 87 TRP A O 1
ATOM 727 N N . HIS A 1 88 ? 7.170 -7.390 -9.703 1.00 95.75 88 HIS A N 1
ATOM 728 C CA . HIS A 1 88 ? 7.573 -6.056 -10.148 1.00 95.75 88 HIS A CA 1
ATOM 729 C C . HIS A 1 88 ? 8.927 -6.033 -10.871 1.00 95.75 88 HIS A C 1
ATOM 731 O O . HIS A 1 88 ? 9.130 -5.178 -11.733 1.00 95.75 88 HIS A O 1
ATOM 737 N N . GLY A 1 89 ? 9.833 -6.963 -10.558 1.00 95.81 89 GLY A N 1
ATOM 738 C CA . GLY A 1 89 ? 11.081 -7.176 -11.290 1.00 95.81 89 GLY A CA 1
ATOM 739 C C . GLY A 1 89 ? 12.317 -7.275 -10.396 1.00 95.81 89 GLY A C 1
ATOM 740 O O . GLY A 1 89 ? 12.235 -7.369 -9.176 1.00 95.81 89 GLY A O 1
ATOM 741 N N . VAL A 1 90 ? 13.496 -7.233 -11.023 1.00 95.06 90 VAL A N 1
ATOM 742 C CA . VAL A 1 90 ? 14.790 -7.479 -10.355 1.00 95.06 90 VAL A CA 1
ATOM 743 C C . VAL A 1 90 ? 15.424 -6.234 -9.723 1.00 95.06 90 VAL A C 1
ATOM 745 O O . VAL A 1 90 ? 16.478 -6.330 -9.096 1.00 95.06 90 VAL A O 1
ATOM 748 N N . TYR A 1 91 ? 14.814 -5.054 -9.877 1.00 96.62 91 TYR A N 1
ATOM 749 C CA . TYR A 1 91 ? 15.369 -3.816 -9.331 1.00 96.62 91 TYR A CA 1
ATOM 750 C C . TYR A 1 91 ? 15.364 -3.837 -7.795 1.00 96.62 91 TYR A C 1
ATOM 752 O O . TYR A 1 91 ? 14.308 -4.046 -7.188 1.00 96.62 91 TYR A O 1
ATOM 760 N N . PRO A 1 92 ? 16.502 -3.548 -7.133 1.00 96.19 92 PRO A N 1
ATOM 761 C CA . PRO A 1 92 ? 16.601 -3.625 -5.676 1.00 96.19 92 PRO A CA 1
ATOM 762 C C . PRO A 1 92 ? 15.596 -2.754 -4.912 1.00 96.19 92 PRO A C 1
ATOM 764 O O . PRO A 1 92 ? 15.178 -3.113 -3.812 1.00 96.19 92 PRO A O 1
ATOM 767 N N . GLY A 1 93 ? 15.183 -1.621 -5.492 1.00 97.12 93 GLY A N 1
ATOM 768 C CA . GLY A 1 93 ? 14.183 -0.735 -4.892 1.00 97.12 93 GLY A CA 1
ATOM 769 C C . GLY A 1 93 ? 12.847 -1.429 -4.599 1.00 97.12 93 GLY A C 1
ATOM 770 O O . GLY A 1 93 ? 12.229 -1.148 -3.574 1.00 97.12 93 GLY A O 1
ATOM 771 N N . TYR A 1 94 ? 12.435 -2.398 -5.425 1.00 97.44 94 TYR A N 1
ATOM 772 C CA . TYR A 1 94 ? 11.209 -3.161 -5.185 1.00 97.44 94 TYR A CA 1
ATOM 773 C C . TYR A 1 94 ? 11.308 -3.980 -3.904 1.00 97.44 94 TYR A C 1
ATOM 775 O O . TYR A 1 94 ? 10.451 -3.859 -3.032 1.00 97.44 94 TYR A O 1
ATOM 783 N N . TYR A 1 95 ? 12.384 -4.744 -3.735 1.00 97.69 95 TYR A N 1
ATOM 784 C CA . TYR A 1 95 ? 12.599 -5.563 -2.543 1.00 97.69 95 TYR A CA 1
ATOM 785 C C . TYR A 1 95 ? 12.603 -4.719 -1.264 1.00 97.69 95 TYR A C 1
ATOM 787 O O . TYR A 1 95 ? 11.974 -5.108 -0.281 1.00 97.69 95 TYR A O 1
ATOM 795 N N . LEU A 1 96 ? 13.225 -3.534 -1.292 1.00 97.31 96 LEU A N 1
ATOM 796 C CA . LEU A 1 96 ? 13.192 -2.593 -0.168 1.00 97.31 96 LEU A CA 1
ATOM 797 C C . LEU A 1 96 ? 11.768 -2.108 0.136 1.00 97.31 96 LEU A C 1
ATOM 799 O O . LEU A 1 96 ? 11.353 -2.122 1.295 1.00 97.31 96 LEU A O 1
ATOM 803 N N . THR A 1 97 ? 10.996 -1.723 -0.883 1.00 97.50 97 THR A N 1
ATOM 804 C CA . THR A 1 97 ? 9.601 -1.300 -0.700 1.00 97.50 97 THR A CA 1
ATOM 805 C C . THR A 1 97 ? 8.729 -2.418 -0.146 1.00 97.50 97 THR A C 1
ATOM 807 O O . THR A 1 97 ? 7.986 -2.182 0.804 1.00 97.50 97 THR A O 1
ATOM 810 N N . PHE A 1 98 ? 8.808 -3.633 -0.689 1.00 96.94 98 PHE A N 1
ATOM 811 C CA . PHE A 1 98 ? 7.970 -4.739 -0.225 1.00 96.94 98 PHE A CA 1
ATOM 812 C C . PHE A 1 98 ? 8.378 -5.222 1.167 1.00 96.94 98 PHE A C 1
ATOM 814 O O . PHE A 1 98 ? 7.498 -5.509 1.977 1.00 96.94 98 PHE A O 1
ATOM 821 N N . LEU A 1 99 ? 9.671 -5.226 1.500 1.00 96.62 99 LEU A N 1
ATOM 822 C CA . LEU A 1 99 ? 10.134 -5.515 2.859 1.00 96.62 99 LEU A CA 1
ATOM 823 C C . LEU A 1 99 ? 9.603 -4.483 3.864 1.00 96.62 99 LEU A C 1
ATOM 825 O O . LEU A 1 99 ? 9.037 -4.851 4.895 1.00 96.62 99 LEU A O 1
ATOM 829 N N . THR A 1 100 ? 9.710 -3.193 3.541 1.00 97.19 100 THR A N 1
ATOM 830 C CA . THR A 1 100 ? 9.115 -2.120 4.350 1.00 97.19 100 THR A CA 1
ATOM 831 C C . THR A 1 100 ? 7.596 -2.284 4.440 1.00 97.19 100 THR A C 1
ATOM 833 O O . THR A 1 100 ? 7.025 -2.188 5.524 1.00 97.19 100 THR A O 1
ATOM 836 N N . GLY A 1 101 ? 6.934 -2.628 3.335 1.00 96.56 101 GLY A N 1
ATOM 837 C CA . GLY A 1 101 ? 5.497 -2.875 3.275 1.00 96.56 101 GLY A CA 1
ATOM 838 C C . GLY A 1 101 ? 5.031 -4.023 4.173 1.00 96.56 101 GLY A C 1
ATOM 839 O O . GLY A 1 101 ? 3.966 -3.909 4.784 1.00 96.56 101 GLY A O 1
ATOM 840 N N . VAL A 1 102 ? 5.826 -5.090 4.330 1.00 95.75 102 VAL A N 1
ATOM 841 C CA . VAL A 1 102 ? 5.556 -6.163 5.305 1.00 95.75 102 VAL A CA 1
ATOM 842 C C . VAL A 1 102 ? 5.529 -5.594 6.720 1.00 95.75 102 VAL A C 1
ATOM 844 O O . VAL A 1 102 ? 4.539 -5.785 7.430 1.00 95.75 102 VAL A O 1
ATOM 847 N N . LEU A 1 103 ? 6.581 -4.872 7.121 1.00 96.00 103 LEU A N 1
ATOM 848 C CA . LEU A 1 103 ? 6.689 -4.293 8.464 1.00 96.00 103 LEU A CA 1
ATOM 849 C C . LEU A 1 103 ? 5.526 -3.338 8.753 1.00 96.00 103 LEU A C 1
ATOM 851 O O . LEU A 1 103 ? 4.835 -3.501 9.760 1.00 96.00 103 LEU A O 1
ATOM 855 N N . MET A 1 104 ? 5.244 -2.419 7.826 1.00 96.06 104 MET A N 1
ATOM 856 C CA . MET A 1 104 ? 4.142 -1.459 7.934 1.00 96.06 104 MET A CA 1
ATOM 857 C C . MET A 1 104 ? 2.786 -2.161 8.030 1.00 96.06 104 MET A C 1
ATOM 859 O O . MET A 1 104 ? 1.959 -1.813 8.871 1.00 96.06 104 MET A O 1
ATOM 863 N N . THR A 1 105 ? 2.553 -3.194 7.214 1.00 94.88 105 THR A N 1
ATOM 864 C CA . THR A 1 105 ? 1.295 -3.956 7.224 1.00 94.88 105 THR A CA 1
ATOM 865 C C . THR A 1 105 ? 1.081 -4.666 8.557 1.00 94.88 105 THR A C 1
ATOM 867 O O . THR A 1 105 ? -0.020 -4.620 9.113 1.00 94.88 105 THR A O 1
ATOM 870 N N . LEU A 1 106 ? 2.111 -5.337 9.078 1.00 93.88 106 LEU A N 1
ATOM 871 C CA . LEU A 1 106 ? 2.023 -6.064 10.343 1.00 93.88 106 LEU A CA 1
ATOM 872 C C . LEU A 1 106 ? 1.845 -5.102 11.526 1.00 93.88 106 LEU A C 1
ATOM 874 O O . LEU A 1 106 ? 0.970 -5.327 12.369 1.00 93.88 106 LEU A O 1
ATOM 878 N N . ALA A 1 107 ? 2.606 -4.006 11.563 1.00 94.06 107 ALA A N 1
ATOM 879 C CA . ALA A 1 107 ? 2.493 -2.991 12.604 1.00 94.06 107 ALA A CA 1
ATOM 880 C C . ALA A 1 107 ? 1.112 -2.315 12.579 1.00 94.06 107 ALA A C 1
ATOM 882 O O . ALA A 1 107 ? 0.428 -2.276 13.602 1.00 94.06 107 ALA A O 1
ATOM 883 N N . ALA A 1 108 ? 0.635 -1.887 11.404 1.00 93.06 108 ALA A N 1
ATOM 884 C CA . ALA A 1 108 ? -0.672 -1.249 11.249 1.00 93.06 108 ALA A CA 1
ATOM 885 C C . ALA A 1 108 ? -1.831 -2.169 11.662 1.00 93.06 108 ALA A C 1
ATOM 887 O O . ALA A 1 108 ? -2.778 -1.717 12.310 1.00 93.06 108 ALA A O 1
ATOM 888 N N . ARG A 1 109 ? -1.762 -3.470 11.338 1.00 91.88 109 ARG A N 1
ATOM 889 C CA . ARG A 1 109 ? -2.751 -4.461 11.803 1.00 91.88 109 ARG A CA 1
ATOM 890 C C . ARG A 1 109 ? -2.742 -4.581 13.324 1.00 91.88 109 ARG A C 1
ATOM 892 O O . ARG A 1 109 ? -3.810 -4.603 13.933 1.00 91.88 109 ARG A O 1
ATOM 899 N N . THR A 1 110 ? -1.558 -4.631 13.929 1.00 91.38 110 THR A N 1
ATOM 900 C CA . THR A 1 110 ? -1.419 -4.772 15.384 1.00 91.38 110 THR A CA 1
ATOM 901 C C . THR A 1 110 ? -1.933 -3.529 16.112 1.00 91.38 110 THR A C 1
ATOM 903 O O . THR A 1 110 ? -2.762 -3.663 17.011 1.00 91.38 110 THR A O 1
ATOM 906 N N . ILE A 1 111 ? -1.556 -2.328 15.663 1.00 91.44 111 ILE A N 1
ATOM 907 C CA . ILE A 1 111 ? -2.084 -1.052 16.174 1.00 9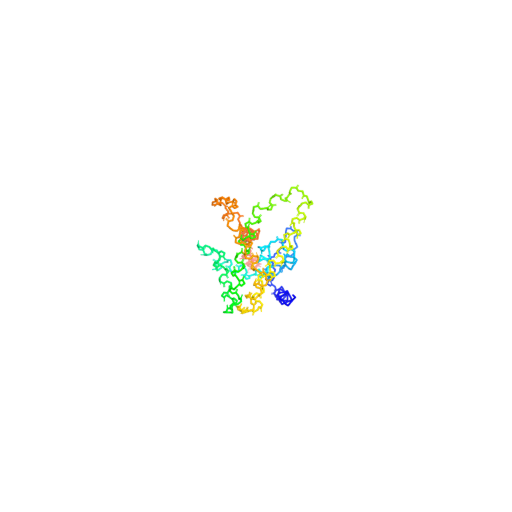1.44 111 ILE A CA 1
ATOM 908 C C . ILE A 1 111 ? -3.602 -1.022 16.047 1.00 91.44 111 ILE A C 1
ATOM 910 O O . ILE A 1 111 ? -4.303 -0.805 17.030 1.00 91.44 111 ILE A O 1
ATOM 914 N N . ARG A 1 112 ? -4.147 -1.280 14.853 1.00 89.88 112 ARG A N 1
ATOM 915 C CA . ARG A 1 112 ? -5.590 -1.143 14.626 1.00 89.88 112 ARG A CA 1
ATOM 916 C C . ARG A 1 112 ? -6.412 -2.150 15.427 1.00 89.88 112 ARG A C 1
ATOM 918 O O . ARG A 1 112 ? -7.508 -1.806 15.852 1.00 89.88 112 ARG A O 1
ATOM 925 N N . LYS A 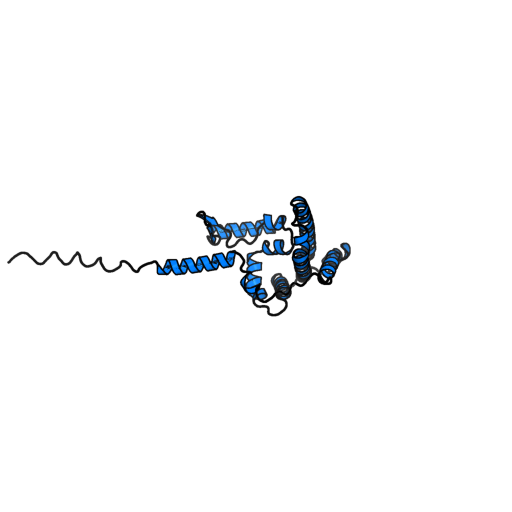1 113 ? -5.886 -3.354 15.663 1.00 88.31 113 LYS A N 1
ATOM 926 C CA . LYS A 1 113 ? -6.538 -4.371 16.499 1.00 88.31 113 LYS A CA 1
ATOM 927 C C . LYS A 1 113 ? -6.566 -3.984 17.980 1.00 88.31 113 LYS A C 1
ATOM 929 O O . LYS A 1 113 ? -7.553 -4.266 18.648 1.00 88.31 113 LYS A O 1
ATOM 934 N N . ASN A 1 114 ? -5.497 -3.374 18.490 1.00 87.62 114 ASN A N 1
ATOM 935 C CA . ASN A 1 114 ? -5.341 -3.140 19.927 1.00 87.62 114 ASN A CA 1
ATOM 936 C C . ASN A 1 114 ? -5.756 -1.736 20.363 1.00 87.62 114 ASN A C 1
ATOM 938 O O . ASN A 1 114 ? -6.301 -1.583 21.443 1.00 87.62 114 ASN A O 1
ATOM 942 N N . ILE A 1 115 ? -5.512 -0.722 19.535 1.00 86.88 115 ILE A N 1
ATOM 943 C CA . ILE A 1 115 ? -5.640 0.685 19.922 1.00 86.88 115 ILE A CA 1
ATOM 944 C C . ILE A 1 115 ? -7.003 1.253 19.520 1.00 86.88 115 ILE A C 1
ATOM 946 O O . ILE A 1 115 ? -7.582 2.021 20.278 1.00 86.88 115 ILE A O 1
ATOM 950 N N . ARG A 1 116 ? -7.558 0.856 18.363 1.00 87.44 116 ARG A N 1
ATOM 951 C CA . ARG A 1 116 ? -8.767 1.483 17.788 1.00 87.44 116 ARG A CA 1
ATOM 952 C C . ARG A 1 116 ? -9.940 1.541 18.764 1.00 87.44 116 ARG A C 1
ATOM 954 O O . ARG A 1 116 ? -10.611 2.562 18.817 1.00 87.44 116 ARG A O 1
ATOM 961 N N . ASN A 1 117 ? -10.184 0.463 19.508 1.00 86.88 117 ASN A N 1
ATOM 962 C CA . ASN A 1 117 ? -11.368 0.339 20.358 1.00 86.88 117 ASN A CA 1
ATOM 963 C C . ASN A 1 117 ? -11.420 1.401 21.468 1.00 86.88 117 ASN A C 1
ATOM 965 O O . ASN A 1 117 ? -12.512 1.795 21.843 1.00 86.88 117 ASN A O 1
ATOM 969 N N . TYR A 1 118 ? -10.272 1.919 21.920 1.00 86.25 118 TYR A N 1
ATOM 970 C CA . TYR A 1 118 ? -10.203 2.964 22.950 1.00 86.25 118 TYR A CA 1
ATOM 971 C C . TYR A 1 118 ? -10.637 4.356 22.464 1.00 86.25 118 TYR A C 1
ATOM 973 O O . TYR A 1 118 ? -10.778 5.269 23.268 1.00 86.25 118 TYR A O 1
ATOM 981 N N . PHE A 1 119 ? -10.821 4.545 21.154 1.00 86.25 119 PHE A N 1
ATOM 982 C CA . PHE A 1 119 ? -11.142 5.845 20.555 1.00 86.25 119 PHE A CA 1
ATOM 983 C C . PHE A 1 119 ? -12.547 5.887 19.944 1.00 86.25 119 PHE A C 1
ATOM 985 O O . PHE A 1 119 ? -12.879 6.837 19.238 1.00 86.25 119 PHE A O 1
ATOM 992 N N . LEU A 1 120 ? -13.372 4.857 20.170 1.00 86.31 120 LEU A N 1
ATOM 993 C CA . LEU A 1 120 ? -14.710 4.753 19.575 1.00 86.31 120 LEU A CA 1
ATOM 994 C C . LEU A 1 120 ? -15.831 5.299 20.469 1.00 86.31 120 LEU A C 1
ATOM 996 O O . LEU A 1 120 ? -16.949 5.449 19.983 1.00 86.31 120 LEU A O 1
ATOM 1000 N N . ASP A 1 121 ? -15.535 5.629 21.726 1.00 85.00 121 ASP A N 1
ATOM 1001 C CA . ASP A 1 121 ? -16.552 5.960 22.733 1.00 85.00 121 ASP A CA 1
ATOM 1002 C C . ASP A 1 121 ? -17.224 7.325 22.511 1.00 85.00 121 ASP A C 1
ATOM 1004 O O . ASP A 1 121 ? -18.382 7.514 22.874 1.00 85.00 121 ASP A O 1
ATOM 1008 N N . SER A 1 122 ? -16.527 8.286 21.890 1.00 91.19 122 SER A N 1
ATOM 1009 C CA . SER A 1 122 ? -17.055 9.630 21.614 1.00 91.19 122 SER A CA 1
ATOM 1010 C C . SER A 1 122 ? -16.850 10.029 20.149 1.00 91.19 122 SER A C 1
ATOM 1012 O O . SER A 1 122 ? -15.748 9.834 19.623 1.00 91.19 122 SER A O 1
ATOM 1014 N N . PRO A 1 123 ? -17.846 10.660 19.486 1.00 90.75 123 PRO A N 1
ATOM 1015 C CA . PRO A 1 123 ? -17.717 11.122 18.103 1.00 90.75 123 PRO A CA 1
ATOM 1016 C C . PRO A 1 123 ? -16.519 12.051 17.868 1.00 90.75 123 PRO A C 1
ATOM 1018 O O . PRO A 1 123 ? -15.843 11.931 16.847 1.00 90.75 123 PRO A O 1
ATOM 1021 N N . ALA A 1 124 ? -16.218 12.943 18.819 1.00 91.62 124 ALA A N 1
ATOM 1022 C CA . ALA A 1 124 ? -15.097 13.878 18.708 1.00 91.62 124 ALA A CA 1
ATOM 1023 C C . ALA A 1 124 ? -13.737 13.167 18.825 1.00 91.62 124 ALA A C 1
ATOM 1025 O O . ALA A 1 124 ? -12.821 13.434 18.048 1.00 91.62 124 ALA A O 1
ATOM 1026 N N . ILE A 1 125 ? -13.622 12.213 19.757 1.00 90.75 125 ILE A N 1
ATOM 1027 C CA . ILE A 1 125 ? -12.408 11.404 19.947 1.00 90.75 125 ILE A CA 1
ATOM 1028 C C . ILE A 1 125 ? -12.172 10.518 18.721 1.00 90.75 125 ILE A C 1
ATOM 1030 O O . ILE A 1 125 ? -11.050 10.446 18.218 1.00 90.75 125 ILE A O 1
ATOM 1034 N N . LYS A 1 126 ? -13.238 9.913 18.187 1.00 92.25 126 LYS A N 1
ATOM 1035 C CA . LYS A 1 126 ? -13.185 9.130 16.954 1.00 92.25 126 LYS A CA 1
ATOM 1036 C C . LYS A 1 126 ? -12.719 9.977 15.772 1.00 92.25 126 LYS A C 1
ATOM 1038 O O . LYS A 1 126 ? -11.862 9.528 15.020 1.00 92.25 126 LYS A O 1
ATOM 1043 N N . LEU A 1 127 ? -13.254 11.189 15.610 1.00 92.44 127 LEU A N 1
ATOM 1044 C CA . LEU A 1 127 ? -12.846 12.092 14.532 1.00 92.44 127 LEU A CA 1
ATOM 1045 C C . LEU A 1 127 ? -11.360 12.458 14.640 1.00 92.44 127 LEU A C 1
ATOM 1047 O O . LEU A 1 127 ? -10.638 12.373 13.650 1.00 92.44 127 LEU A O 1
ATOM 1051 N N . CYS A 1 128 ? -10.891 12.805 15.841 1.00 92.75 128 CYS A N 1
ATOM 1052 C CA . CYS A 1 128 ? -9.476 13.080 16.090 1.00 92.75 128 CYS A CA 1
ATOM 1053 C C . CYS A 1 128 ? -8.597 11.865 15.741 1.00 92.75 128 CYS A C 1
ATOM 1055 O O . CYS A 1 128 ? -7.607 11.992 15.021 1.00 92.75 128 CYS A O 1
ATOM 1057 N N . TYR A 1 129 ? -9.001 10.669 16.176 1.00 93.06 129 TYR A N 1
ATOM 1058 C CA . TYR A 1 129 ? -8.320 9.420 15.843 1.00 93.06 129 TYR A CA 1
ATOM 1059 C C . TYR A 1 129 ? -8.290 9.154 14.330 1.00 93.06 129 TYR A C 1
ATOM 1061 O O . TYR A 1 129 ? -7.243 8.788 13.792 1.00 93.06 129 TYR A O 1
ATOM 1069 N N . ASP A 1 130 ? -9.402 9.356 13.624 1.00 93.12 130 ASP A N 1
ATOM 1070 C CA . ASP A 1 130 ? -9.485 9.146 12.177 1.00 93.12 130 ASP A CA 1
ATOM 1071 C C . ASP A 1 130 ? -8.569 10.130 11.419 1.00 93.12 130 ASP A C 1
ATOM 1073 O O . ASP A 1 130 ? -7.831 9.701 10.534 1.00 93.12 130 ASP A O 1
ATOM 1077 N N . ILE A 1 131 ? -8.516 11.408 11.820 1.00 95.12 131 ILE A N 1
ATOM 1078 C CA . ILE A 1 131 ? -7.599 12.410 11.239 1.00 95.12 131 ILE A CA 1
ATOM 1079 C C . ILE A 1 131 ? -6.136 12.031 11.505 1.00 95.12 131 ILE A C 1
ATOM 1081 O O . ILE A 1 131 ? -5.319 12.007 10.584 1.00 95.12 131 ILE A O 1
ATOM 1085 N N . MET A 1 132 ? -5.793 11.687 12.749 1.00 94.50 132 MET A N 1
ATOM 1086 C CA . MET A 1 132 ? -4.423 11.317 13.119 1.00 94.50 132 MET A CA 1
ATOM 1087 C C . MET A 1 132 ? -3.950 10.052 12.397 1.00 94.50 132 MET A C 1
ATOM 1089 O O . MET A 1 132 ? -2.819 9.989 11.902 1.00 94.50 132 MET A O 1
ATOM 1093 N N . THR A 1 133 ? -4.811 9.037 12.309 1.00 93.94 133 THR A N 1
ATOM 1094 C CA . THR A 1 133 ? -4.483 7.785 11.615 1.00 93.94 133 THR A CA 1
ATOM 1095 C C . THR A 1 133 ? -4.432 7.960 10.106 1.00 93.94 133 THR A C 1
ATOM 1097 O O . THR A 1 133 ? -3.594 7.322 9.470 1.00 93.94 133 THR A O 1
ATOM 1100 N N . TRP A 1 134 ? -5.245 8.850 9.536 1.00 96.19 134 TRP A N 1
ATOM 1101 C CA . TRP A 1 134 ? -5.138 9.265 8.140 1.00 96.19 134 TRP A CA 1
ATOM 1102 C C . TRP A 1 134 ? -3.782 9.917 7.846 1.00 96.19 134 TRP A C 1
ATOM 1104 O O . TRP A 1 134 ? -3.037 9.393 7.019 1.00 96.19 134 TRP A O 1
ATOM 1114 N N . ILE A 1 135 ? -3.392 10.964 8.585 1.00 96.69 135 ILE A N 1
ATOM 1115 C CA . ILE A 1 135 ? -2.088 11.636 8.409 1.00 96.69 135 ILE A CA 1
ATOM 1116 C C . ILE A 1 135 ? -0.941 10.623 8.515 1.00 96.69 135 ILE A C 1
ATOM 1118 O O . ILE A 1 135 ? -0.085 10.535 7.633 1.00 96.69 135 ILE A O 1
ATOM 1122 N N . THR A 1 136 ? -0.956 9.807 9.571 1.00 95.75 136 THR A N 1
ATOM 1123 C CA . THR A 1 136 ? 0.071 8.781 9.802 1.00 95.75 136 THR A CA 1
ATOM 1124 C C . THR A 1 136 ? 0.129 7.770 8.655 1.00 95.75 136 THR A C 1
ATOM 1126 O O . THR A 1 136 ? 1.213 7.376 8.226 1.00 95.75 136 THR A O 1
ATOM 1129 N N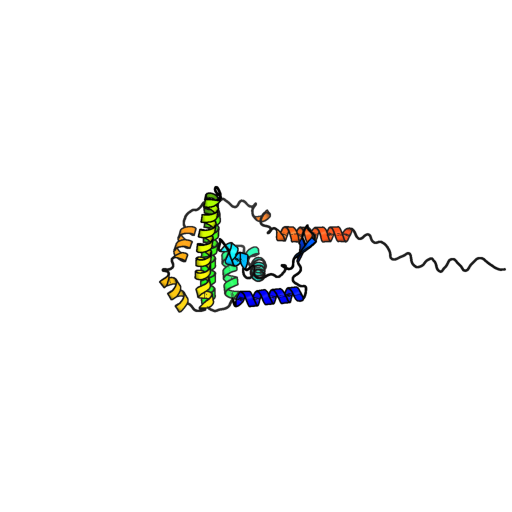 . THR A 1 137 ? -1.027 7.361 8.126 1.00 95.88 137 THR A N 1
ATOM 1130 C CA . THR A 1 137 ? -1.114 6.413 7.008 1.00 95.88 137 THR A CA 1
ATOM 1131 C C . THR A 1 137 ? -0.522 7.003 5.733 1.00 95.88 137 THR A C 1
ATOM 1133 O O . THR A 1 137 ? 0.301 6.340 5.102 1.00 95.88 137 THR A O 1
ATOM 1136 N N . GLN A 1 138 ? -0.844 8.255 5.395 1.00 96.81 138 GLN A N 1
ATOM 1137 C CA . GLN A 1 138 ? -0.292 8.929 4.214 1.00 96.81 138 GLN A CA 1
ATOM 1138 C C . GLN A 1 138 ? 1.237 9.068 4.292 1.00 96.81 138 GLN A C 1
ATOM 1140 O O . GLN A 1 138 ? 1.935 8.812 3.305 1.00 96.81 138 GLN A O 1
ATOM 1145 N N . ILE A 1 139 ? 1.777 9.395 5.473 1.00 97.12 139 ILE A N 1
ATOM 1146 C CA . ILE A 1 139 ? 3.228 9.436 5.711 1.00 97.12 139 ILE A CA 1
ATOM 1147 C C . ILE A 1 139 ? 3.839 8.037 5.541 1.00 97.12 139 ILE A C 1
ATOM 1149 O O . ILE A 1 139 ? 4.831 7.883 4.827 1.00 97.12 139 ILE A O 1
ATOM 1153 N N . ALA A 1 140 ? 3.235 7.003 6.135 1.00 97.12 140 ALA A N 1
ATOM 1154 C CA . ALA A 1 140 ? 3.733 5.629 6.055 1.00 97.12 140 ALA A CA 1
ATOM 1155 C C . ALA A 1 140 ? 3.737 5.078 4.619 1.00 97.12 140 ALA A C 1
ATOM 1157 O O . ALA A 1 140 ? 4.707 4.440 4.201 1.00 97.12 140 ALA A O 1
ATOM 1158 N N . ILE A 1 141 ? 2.685 5.347 3.840 1.00 96.38 141 ILE A N 1
ATOM 1159 C CA . ILE A 1 141 ? 2.609 4.980 2.420 1.00 96.38 141 ILE A CA 1
ATOM 1160 C C . ILE A 1 141 ? 3.702 5.694 1.633 1.00 96.38 141 ILE A C 1
ATOM 1162 O O . ILE A 1 141 ? 4.468 5.038 0.928 1.00 96.38 141 ILE A O 1
ATOM 1166 N N . SER A 1 142 ? 3.817 7.014 1.797 1.00 96.25 142 SER A N 1
ATOM 1167 C CA . SER A 1 142 ? 4.819 7.820 1.095 1.00 96.25 142 SER A CA 1
ATOM 1168 C C . SER A 1 142 ? 6.229 7.305 1.375 1.00 96.25 142 SER A C 1
ATOM 1170 O O . SER A 1 142 ? 6.981 7.020 0.448 1.00 96.25 142 SER A O 1
ATOM 1172 N N . TYR A 1 143 ? 6.554 7.070 2.647 1.00 97.38 143 TYR A N 1
ATOM 1173 C CA . TYR A 1 143 ? 7.832 6.503 3.070 1.00 97.38 143 TYR A CA 1
ATOM 1174 C C . TYR A 1 143 ? 8.108 5.116 2.467 1.00 97.38 143 TYR A C 1
ATOM 1176 O O . TYR A 1 143 ? 9.236 4.803 2.081 1.00 97.38 143 TYR A O 1
ATOM 1184 N N . THR A 1 144 ? 7.075 4.279 2.353 1.00 97.50 144 THR A N 1
ATOM 1185 C CA . THR A 1 144 ? 7.193 2.919 1.806 1.00 97.50 144 THR A CA 1
ATOM 1186 C C . THR A 1 144 ? 7.419 2.911 0.292 1.00 97.50 144 THR A C 1
ATOM 1188 O O . THR A 1 144 ? 8.146 2.055 -0.215 1.00 97.50 144 THR A O 1
ATOM 1191 N N . VAL A 1 145 ? 6.823 3.856 -0.438 1.00 96.25 145 VAL A N 1
ATOM 1192 C CA . VAL A 1 145 ? 6.863 3.913 -1.910 1.00 96.25 145 VAL A CA 1
ATOM 1193 C C . VAL A 1 145 ? 8.159 4.531 -2.448 1.00 96.25 145 VAL A C 1
ATOM 1195 O O . VAL A 1 145 ? 8.520 4.269 -3.591 1.00 96.25 145 VAL A O 1
ATOM 1198 N N . VAL A 1 146 ? 8.909 5.304 -1.659 1.00 96.88 146 VAL A N 1
ATOM 1199 C CA . VAL A 1 146 ? 10.127 5.979 -2.152 1.00 96.88 146 VAL A CA 1
ATOM 1200 C C . VAL A 1 146 ? 11.139 5.027 -2.825 1.00 96.88 146 VAL A C 1
ATOM 1202 O O . VAL A 1 146 ? 11.514 5.306 -3.966 1.00 96.88 146 VAL A O 1
ATOM 1205 N N . PRO A 1 147 ? 11.543 3.881 -2.237 1.00 96.81 147 PRO A N 1
ATOM 1206 C CA . PRO A 1 147 ? 12.463 2.958 -2.910 1.00 96.81 147 PRO A CA 1
ATOM 1207 C C . PRO A 1 147 ? 11.918 2.379 -4.219 1.00 96.81 147 PRO A C 1
ATOM 1209 O O . PRO A 1 147 ? 12.683 2.166 -5.158 1.00 96.81 147 PRO A O 1
ATOM 1212 N N . PHE A 1 148 ? 10.602 2.171 -4.308 1.00 96.06 148 PHE A N 1
ATOM 1213 C CA . PHE A 1 148 ? 9.926 1.704 -5.518 1.00 96.06 148 PHE A CA 1
ATOM 1214 C C . PHE A 1 148 ? 10.127 2.672 -6.682 1.00 96.06 148 PHE A C 1
ATOM 1216 O O . PHE A 1 148 ? 10.287 2.247 -7.820 1.00 96.06 148 PHE A O 1
ATOM 1223 N N . VAL A 1 149 ? 10.132 3.976 -6.401 1.00 95.38 149 VAL A N 1
ATOM 1224 C CA . VAL A 1 149 ? 10.358 5.016 -7.412 1.00 95.38 149 VAL A CA 1
ATOM 1225 C C . VAL A 1 149 ? 11.847 5.169 -7.726 1.00 95.38 149 VAL A C 1
ATOM 1227 O O . VAL A 1 149 ? 12.208 5.404 -8.875 1.00 95.38 149 VAL A O 1
ATOM 1230 N N . LEU A 1 150 ? 12.716 5.021 -6.723 1.00 95.50 150 LEU A N 1
ATOM 1231 C CA . LEU A 1 150 ? 14.165 5.183 -6.877 1.00 95.50 150 LEU A CA 1
ATOM 1232 C C . LEU A 1 150 ? 14.856 3.989 -7.548 1.00 95.50 150 LEU A C 1
ATOM 1234 O O . LEU A 1 150 ? 15.956 4.150 -8.072 1.00 95.50 150 LEU A O 1
ATOM 1238 N N . LEU A 1 151 ? 14.258 2.793 -7.489 1.00 95.44 151 LEU A N 1
ATOM 1239 C CA . LEU A 1 151 ? 14.729 1.536 -8.097 1.00 95.44 151 LEU A CA 1
ATOM 1240 C C . LEU A 1 151 ? 16.119 1.037 -7.638 1.00 95.44 151 LEU A C 1
ATOM 1242 O O . LEU A 1 151 ? 16.530 -0.060 -8.013 1.00 95.44 151 LEU A O 1
ATOM 1246 N N . SER A 1 152 ? 16.833 1.782 -6.788 1.00 95.62 152 SER A N 1
ATOM 1247 C CA . SER A 1 152 ? 18.224 1.526 -6.392 1.00 95.62 152 SER A CA 1
ATOM 1248 C C . SER A 1 152 ? 18.430 1.589 -4.876 1.00 95.62 152 SER A C 1
ATOM 1250 O O . SER A 1 152 ? 17.783 2.373 -4.180 1.00 95.62 152 SER A O 1
ATOM 1252 N N . ILE A 1 153 ? 19.375 0.794 -4.357 1.00 95.12 153 ILE A N 1
ATOM 1253 C CA . ILE A 1 153 ? 19.672 0.694 -2.916 1.00 95.12 153 ILE A CA 1
ATOM 1254 C C . ILE A 1 153 ? 20.260 1.995 -2.374 1.00 95.12 153 ILE A C 1
ATOM 1256 O O . ILE A 1 153 ? 19.802 2.490 -1.350 1.00 95.12 153 ILE A O 1
ATOM 1260 N N . LYS A 1 154 ? 21.261 2.566 -3.055 1.00 96.81 154 LYS A N 1
ATOM 1261 C CA . LYS A 1 154 ? 22.021 3.720 -2.551 1.00 96.81 154 LYS A CA 1
ATOM 1262 C C . LYS A 1 154 ? 21.133 4.939 -2.240 1.00 96.81 154 LYS A C 1
ATOM 1264 O O . LYS A 1 154 ? 21.167 5.391 -1.097 1.00 96.81 154 LYS A O 1
ATOM 1269 N N . PRO A 1 155 ? 20.317 5.464 -3.176 1.00 96.88 155 PRO A N 1
ATOM 1270 C CA . PRO A 1 155 ? 19.449 6.602 -2.872 1.00 96.88 155 PRO A CA 1
ATOM 1271 C C . PRO A 1 155 ? 18.334 6.238 -1.878 1.00 96.88 155 PRO A C 1
ATOM 1273 O O . PRO A 1 155 ? 17.976 7.064 -1.043 1.00 96.88 155 PRO A O 1
ATOM 1276 N N . SER A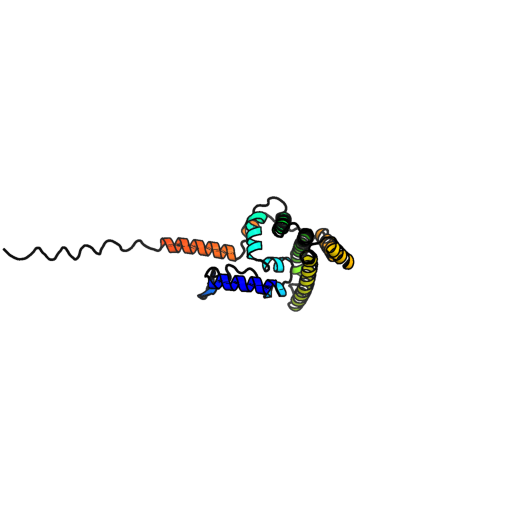 1 156 ? 17.837 4.996 -1.898 1.00 96.88 156 SER A N 1
ATOM 1277 C CA . SER A 1 156 ? 16.831 4.523 -0.934 1.00 96.88 156 SER A CA 1
ATOM 1278 C C . SER A 1 156 ? 17.374 4.490 0.496 1.00 96.88 156 SER A C 1
ATOM 1280 O O . SER A 1 156 ? 16.696 4.907 1.430 1.00 96.88 156 SER A O 1
ATOM 1282 N N . TYR A 1 157 ? 18.619 4.043 0.670 1.00 96.56 157 TYR A N 1
ATOM 1283 C CA . TYR A 1 157 ? 19.299 4.033 1.960 1.00 96.56 157 TYR A CA 1
ATOM 1284 C C . TYR A 1 157 ? 19.549 5.452 2.476 1.00 96.56 157 TYR A C 1
ATOM 1286 O O . TYR A 1 157 ? 19.277 5.728 3.640 1.00 96.56 157 TYR A O 1
ATOM 1294 N N . VAL A 1 158 ? 20.010 6.369 1.615 1.00 97.69 158 VAL A N 1
ATOM 1295 C CA . VAL A 1 158 ? 20.190 7.785 1.984 1.00 97.69 158 VAL A CA 1
ATOM 1296 C C . VAL A 1 158 ? 18.868 8.396 2.454 1.00 97.69 158 VAL A C 1
ATOM 1298 O O . VAL A 1 158 ? 18.846 9.073 3.479 1.00 97.69 158 VAL A O 1
ATOM 1301 N N . PHE A 1 159 ? 17.761 8.106 1.763 1.00 97.81 159 PHE A N 1
ATOM 1302 C CA . PHE A 1 159 ? 16.428 8.544 2.179 1.00 97.81 159 PHE A CA 1
ATOM 1303 C C . PHE A 1 159 ? 16.015 7.968 3.543 1.00 97.81 159 PHE A C 1
ATOM 1305 O O . PHE A 1 159 ? 15.552 8.699 4.414 1.00 97.81 159 PHE A O 1
ATOM 1312 N N . TYR A 1 160 ? 16.202 6.667 3.770 1.00 97.44 160 TYR A N 1
ATOM 1313 C CA . TYR A 1 160 ? 15.873 6.078 5.067 1.00 97.44 160 TYR A CA 1
ATOM 1314 C C . TYR A 1 160 ? 16.757 6.605 6.197 1.00 97.44 160 TYR A C 1
ATOM 1316 O O . TYR A 1 160 ? 16.251 6.865 7.289 1.00 97.44 160 TYR A O 1
ATOM 1324 N N . SER A 1 161 ? 18.040 6.838 5.922 1.00 96.69 161 SER A N 1
ATOM 1325 C CA . SER A 1 161 ? 18.983 7.409 6.878 1.00 96.69 161 SER A CA 1
ATOM 1326 C C . SER A 1 161 ? 18.661 8.862 7.222 1.00 96.69 161 SER A C 1
ATOM 1328 O O . SER A 1 161 ? 18.820 9.234 8.380 1.00 96.69 161 SER A O 1
ATOM 1330 N N . SER A 1 162 ? 18.192 9.682 6.274 1.00 97.38 162 SER A N 1
ATOM 1331 C CA . SER A 1 162 ? 17.797 11.070 6.568 1.00 97.38 162 SER A CA 1
ATOM 1332 C C . SER A 1 162 ? 16.542 11.154 7.443 1.00 97.38 162 SER A C 1
ATOM 1334 O O . SER A 1 162 ? 16.361 12.121 8.175 1.00 97.38 162 SER A O 1
ATOM 1336 N N . TRP A 1 163 ? 15.716 10.107 7.424 1.00 96.94 163 TRP A N 1
ATOM 1337 C CA . TRP A 1 163 ? 14.586 9.905 8.336 1.00 96.94 163 TRP A CA 1
ATOM 1338 C C . TRP A 1 163 ? 14.945 9.068 9.572 1.00 96.94 163 TRP A C 1
ATOM 1340 O O . TRP A 1 163 ? 14.046 8.651 10.309 1.00 96.94 163 TRP A O 1
ATOM 1350 N N . TYR A 1 164 ? 16.237 8.790 9.786 1.00 96.81 164 TYR A N 1
ATOM 1351 C CA . TYR A 1 164 ? 16.775 7.989 10.891 1.00 96.81 164 TYR A CA 1
ATOM 1352 C C . TYR A 1 164 ? 16.113 6.610 11.051 1.00 96.81 164 TYR A C 1
ATOM 1354 O O . TYR A 1 164 ? 16.018 6.093 12.160 1.00 96.81 164 TYR A O 1
ATOM 1362 N N . PHE A 1 165 ? 15.601 6.022 9.963 1.00 96.50 165 PHE A N 1
ATOM 1363 C CA . PHE A 1 165 ? 14.814 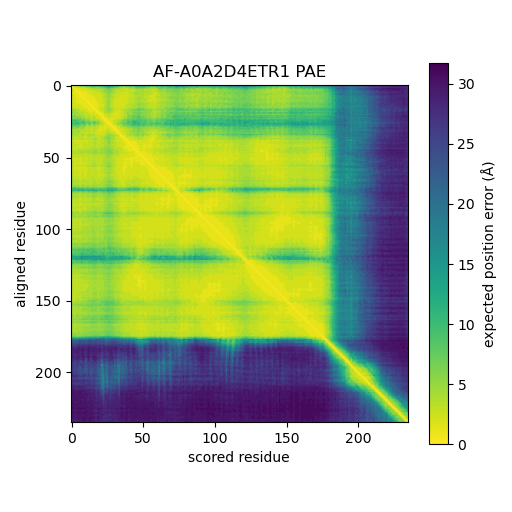4.778 9.986 1.00 96.50 165 PHE A CA 1
ATOM 1364 C C . PHE A 1 165 ? 13.619 4.815 10.962 1.00 96.50 165 PHE A C 1
ATOM 1366 O O . PHE A 1 165 ? 13.139 3.776 11.414 1.00 96.50 165 PHE A O 1
ATOM 1373 N N . SER A 1 166 ? 13.116 6.012 11.283 1.00 96.38 166 SER A N 1
ATOM 1374 C CA . SER A 1 166 ? 12.125 6.251 12.342 1.00 96.38 166 SER A CA 1
ATOM 1375 C C . SER A 1 166 ? 10.883 5.367 12.232 1.00 96.38 166 SER A C 1
ATOM 1377 O O . SER A 1 166 ? 10.472 4.762 13.221 1.00 96.38 166 SER A O 1
ATOM 1379 N N . LEU A 1 167 ? 10.306 5.225 11.035 1.00 96.50 167 LEU A N 1
ATOM 1380 C CA . LEU A 1 167 ? 9.119 4.390 10.849 1.00 96.50 167 LEU A CA 1
ATOM 1381 C C . LEU A 1 167 ? 9.415 2.887 10.910 1.00 96.50 167 LEU A C 1
ATOM 1383 O O . LEU A 1 167 ? 8.568 2.134 11.393 1.00 96.50 167 LEU A O 1
ATOM 1387 N N . HIS A 1 168 ? 10.596 2.430 10.479 1.00 97.38 168 HIS A N 1
ATOM 1388 C CA . HIS A 1 168 ? 11.002 1.033 10.683 1.00 97.38 168 HIS A CA 1
ATOM 1389 C C . HIS A 1 168 ? 11.153 0.732 12.168 1.00 97.38 168 HIS A C 1
ATOM 1391 O O . HIS A 1 168 ? 10.598 -0.258 12.642 1.00 97.38 168 HIS A O 1
ATOM 1397 N N . ILE A 1 169 ? 11.840 1.609 12.905 1.00 96.94 169 ILE A N 1
ATOM 1398 C CA . ILE A 1 169 ? 12.025 1.488 14.354 1.00 96.94 169 ILE A CA 1
ATOM 1399 C C . ILE A 1 169 ? 10.662 1.474 15.051 1.00 96.94 169 ILE A C 1
ATOM 1401 O O . ILE A 1 169 ? 10.390 0.566 15.834 1.00 96.94 169 ILE A O 1
ATOM 1405 N N . ALA A 1 170 ? 9.764 2.405 14.715 1.00 95.50 170 ALA A N 1
ATOM 1406 C CA . ALA A 1 170 ? 8.411 2.442 15.265 1.00 95.50 170 ALA A CA 1
ATOM 1407 C C . ALA A 1 170 ? 7.637 1.140 14.994 1.00 95.50 170 ALA A C 1
ATOM 1409 O O . ALA A 1 170 ? 7.018 0.593 15.905 1.00 95.50 170 ALA A O 1
ATOM 1410 N N . CYS A 1 171 ? 7.707 0.597 13.772 1.00 95.56 171 CYS A N 1
ATOM 1411 C CA . CYS A 1 171 ? 7.072 -0.681 13.440 1.00 95.56 171 CYS A CA 1
ATOM 1412 C C . CYS A 1 171 ? 7.653 -1.844 14.248 1.00 95.56 171 CYS A C 1
ATOM 1414 O O . CYS A 1 171 ? 6.894 -2.665 14.757 1.00 95.56 171 CYS A O 1
ATOM 1416 N N . ILE A 1 172 ? 8.980 -1.917 14.384 1.00 95.19 172 ILE A N 1
ATOM 1417 C CA . ILE A 1 172 ? 9.645 -2.965 15.166 1.00 95.19 172 ILE A CA 1
ATOM 1418 C C . ILE A 1 172 ? 9.213 -2.876 16.628 1.00 95.19 172 ILE A C 1
ATOM 1420 O O . ILE A 1 172 ? 8.797 -3.885 17.188 1.00 95.19 172 ILE A O 1
ATOM 1424 N N . LEU A 1 173 ? 9.219 -1.683 17.227 1.00 94.25 173 LEU A N 1
ATOM 1425 C CA . LEU A 1 173 ? 8.754 -1.480 18.600 1.00 94.25 173 LEU A CA 1
ATOM 1426 C C . LEU A 1 173 ? 7.313 -1.971 18.771 1.00 94.25 173 LEU A C 1
ATOM 1428 O O . LEU A 1 173 ? 7.043 -2.799 19.636 1.00 94.25 173 LEU A O 1
ATOM 1432 N N . VAL A 1 174 ? 6.404 -1.543 17.894 1.00 92.75 174 VAL A N 1
ATOM 1433 C CA . VAL A 1 174 ? 4.997 -1.975 17.886 1.00 92.75 174 VAL A CA 1
ATOM 1434 C C . VAL A 1 174 ? 4.860 -3.498 17.807 1.00 92.75 174 VAL A C 1
ATOM 1436 O O . VAL A 1 174 ? 3.987 -4.065 18.458 1.00 92.75 174 VAL A O 1
ATOM 1439 N N . LEU A 1 175 ? 5.699 -4.172 17.019 1.00 92.00 175 LEU A N 1
ATOM 1440 C CA . LEU A 1 175 ? 5.665 -5.629 16.874 1.00 92.00 175 LEU A CA 1
ATOM 1441 C C . LEU A 1 175 ? 6.314 -6.374 18.052 1.00 92.00 175 LEU A C 1
ATOM 1443 O O . LEU A 1 175 ? 5.928 -7.513 18.319 1.00 92.00 175 LEU A O 1
ATOM 1447 N N . MET A 1 176 ? 7.268 -5.748 18.746 1.00 89.81 176 MET A N 1
ATOM 1448 C CA . MET A 1 176 ? 7.942 -6.299 19.926 1.00 89.81 176 MET A CA 1
ATOM 1449 C C . MET A 1 176 ? 7.115 -6.149 21.204 1.00 89.81 176 MET A C 1
ATOM 1451 O O . MET A 1 176 ? 7.167 -7.023 22.069 1.00 89.81 176 MET A O 1
ATOM 1455 N N . PHE A 1 177 ? 6.341 -5.068 21.340 1.00 84.25 177 PHE A N 1
ATOM 1456 C CA . PHE A 1 177 ? 5.469 -4.895 22.497 1.00 84.25 177 PHE A CA 1
ATOM 1457 C C . PHE A 1 177 ? 4.369 -5.971 22.499 1.00 84.25 177 PHE A C 1
ATOM 1459 O O . PHE A 1 177 ? 3.671 -6.131 21.492 1.00 84.25 177 PHE A O 1
ATOM 1466 N N . PRO A 1 178 ? 4.170 -6.700 23.618 1.00 65.19 178 PRO A N 1
ATOM 1467 C CA . PRO A 1 178 ? 3.174 -7.760 23.730 1.00 65.19 178 PRO A CA 1
ATOM 1468 C C . PRO A 1 178 ? 1.768 -7.159 23.825 1.00 65.19 178 PRO A C 1
ATOM 1470 O O . PRO A 1 178 ? 1.112 -7.156 24.863 1.00 65.19 178 PRO A O 1
ATOM 1473 N N . MET A 1 179 ? 1.286 -6.628 22.711 1.00 65.88 179 MET A N 1
ATOM 1474 C CA . MET A 1 179 ? -0.106 -6.260 22.552 1.00 65.88 179 MET A CA 1
ATOM 1475 C C . MET A 1 179 ? -0.947 -7.539 22.491 1.00 65.88 179 MET A C 1
ATOM 1477 O O . MET A 1 179 ? -0.552 -8.508 21.835 1.00 65.88 179 MET A O 1
ATOM 1481 N N . LYS A 1 180 ? -2.084 -7.563 23.202 1.00 58.91 180 LYS A N 1
ATOM 1482 C CA . LYS A 1 180 ? -2.913 -8.759 23.432 1.00 58.91 180 LYS A CA 1
ATOM 1483 C C . LYS A 1 180 ? -3.077 -9.586 22.147 1.00 58.91 180 LYS A C 1
ATOM 1485 O O . LYS A 1 180 ? -3.847 -9.251 21.244 1.00 58.91 180 LYS A O 1
ATOM 1490 N N . ARG A 1 181 ? -2.381 -10.727 22.076 1.00 51.25 181 ARG A N 1
ATOM 1491 C CA . ARG A 1 181 ? -2.679 -11.777 21.099 1.00 51.25 181 ARG A CA 1
ATOM 1492 C C . ARG A 1 181 ? -3.953 -12.472 21.563 1.00 51.25 181 ARG A C 1
ATOM 1494 O O . ARG A 1 181 ? -3.888 -13.508 22.211 1.00 51.25 181 ARG A O 1
ATOM 1501 N N . THR A 1 182 ? -5.123 -11.917 21.253 1.00 44.47 182 THR A N 1
ATOM 1502 C CA . THR 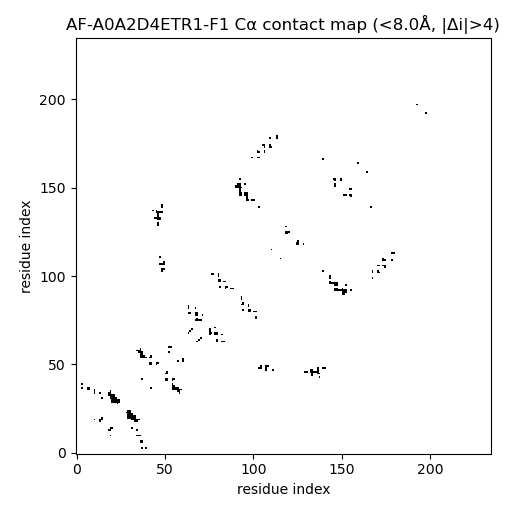A 1 182 ? -6.353 -12.714 21.348 1.00 44.47 182 THR A CA 1
ATOM 1503 C C . THR A 1 182 ? -6.158 -13.935 20.461 1.00 44.47 182 THR A C 1
ATOM 1505 O O . THR A 1 182 ? -5.924 -13.766 19.257 1.00 44.47 182 THR A O 1
ATOM 1508 N N . GLN A 1 183 ? -6.185 -15.125 21.075 1.00 37.53 183 GLN A N 1
ATOM 1509 C CA . GLN A 1 183 ? -6.132 -16.405 20.384 1.00 37.53 183 GLN A CA 1
ATOM 1510 C C . GLN A 1 183 ? -7.148 -16.375 19.249 1.00 37.53 183 GLN A C 1
ATOM 1512 O O . GLN A 1 183 ? -8.352 -16.240 19.467 1.00 37.53 183 GLN A O 1
ATOM 1517 N N . LYS A 1 184 ? -6.650 -16.499 18.024 1.00 37.81 184 LYS A N 1
ATOM 1518 C CA . LYS A 1 184 ? -7.476 -16.846 16.881 1.00 37.81 184 LYS A CA 1
ATOM 1519 C C . LYS A 1 184 ? -7.804 -18.328 17.044 1.00 37.81 184 LYS A C 1
ATOM 1521 O O . LYS A 1 184 ? -7.105 -19.181 16.515 1.00 37.81 184 LYS A O 1
ATOM 1526 N N . GLY A 1 185 ? -8.814 -18.630 17.861 1.00 31.28 185 GLY A N 1
ATOM 1527 C CA . GLY A 1 185 ? -9.514 -19.904 17.756 1.00 31.28 185 GLY A CA 1
ATOM 1528 C C . GLY A 1 185 ? -10.019 -20.047 16.320 1.00 31.28 185 GLY A C 1
ATOM 1529 O O . GLY A 1 185 ? -10.369 -19.045 15.693 1.00 31.28 185 GLY A O 1
ATOM 1530 N N . ASN A 1 186 ? -10.021 -21.278 15.816 1.00 34.25 186 ASN A N 1
ATOM 1531 C CA . ASN A 1 186 ? -10.329 -21.744 14.455 1.00 34.25 186 ASN A CA 1
ATOM 1532 C C . ASN A 1 186 ? -11.669 -21.276 13.816 1.00 34.25 186 ASN A C 1
ATOM 1534 O O . ASN A 1 186 ? -12.140 -21.897 12.875 1.00 34.25 186 ASN A O 1
ATOM 1538 N N . LYS A 1 187 ? -12.301 -20.190 14.275 1.00 31.70 187 LYS A N 1
ATOM 1539 C CA . LYS A 1 187 ? -13.578 -19.651 13.775 1.00 31.70 187 LYS A CA 1
ATOM 1540 C C . LYS A 1 187 ? -13.445 -18.454 12.822 1.00 31.70 187 LYS A C 1
ATOM 1542 O O . LYS A 1 187 ? -14.400 -18.120 12.135 1.00 31.70 187 LYS A O 1
ATOM 1547 N N . GLU A 1 188 ? -12.273 -17.822 12.706 1.00 36.22 188 GLU A N 1
ATOM 1548 C CA . GLU A 1 188 ? -12.052 -16.728 11.728 1.00 36.22 188 GLU A CA 1
ATOM 1549 C C . GLU A 1 188 ? -11.795 -17.230 10.292 1.00 36.22 188 GLU A C 1
ATOM 1551 O O . GLU A 1 188 ? -11.521 -16.434 9.394 1.00 36.22 188 GLU A O 1
ATOM 1556 N N . GLN A 1 189 ? -11.827 -18.548 10.081 1.00 35.44 189 GLN A N 1
ATOM 1557 C CA . GLN A 1 189 ? -11.693 -19.171 8.763 1.00 35.44 189 GLN A CA 1
ATOM 1558 C C . GLN A 1 189 ? -13.058 -19.382 8.084 1.00 35.44 189 GLN A C 1
ATOM 1560 O O . GLN A 1 189 ? -13.101 -19.578 6.876 1.00 35.44 189 GLN A O 1
ATOM 1565 N N . GLU A 1 190 ? -14.159 -19.232 8.831 1.00 35.09 190 GLU A N 1
ATOM 1566 C CA . GLU A 1 190 ? -15.537 -19.320 8.324 1.00 35.09 190 GLU A CA 1
ATOM 1567 C C . GLU A 1 190 ? -16.223 -17.943 8.194 1.00 35.09 190 GLU A C 1
ATOM 1569 O O . GLU A 1 190 ? -17.187 -17.800 7.452 1.00 35.09 190 GLU A O 1
ATOM 1574 N N . SER A 1 191 ? -15.713 -16.892 8.857 1.00 31.58 191 SER A N 1
ATOM 1575 C CA . SER A 1 191 ? -16.371 -15.571 8.913 1.00 31.58 191 SER A CA 1
ATOM 1576 C C . SER A 1 191 ? -15.665 -14.430 8.170 1.00 31.58 191 SER A C 1
ATOM 1578 O O . SER A 1 191 ? -16.178 -13.313 8.147 1.00 31.58 191 SER A O 1
ATOM 1580 N N . ILE A 1 192 ? -14.527 -14.679 7.509 1.00 42.59 192 ILE A N 1
ATOM 1581 C CA . ILE A 1 192 ? -13.887 -13.698 6.610 1.00 42.59 192 ILE A CA 1
ATOM 1582 C C . ILE A 1 192 ? -14.106 -14.121 5.156 1.00 42.59 192 ILE A C 1
ATOM 1584 O O . ILE A 1 192 ? -13.179 -14.279 4.361 1.00 42.59 192 ILE A O 1
ATOM 1588 N N . GLN A 1 193 ? -15.373 -14.280 4.798 1.00 28.42 193 GLN A N 1
ATOM 1589 C CA . GLN A 1 193 ? -15.790 -13.997 3.440 1.00 28.42 193 GLN A CA 1
ATOM 1590 C C . GLN A 1 193 ? -15.894 -12.465 3.313 1.00 28.42 193 GLN A C 1
ATOM 1592 O O . GLN A 1 193 ? -16.633 -11.854 4.087 1.00 28.42 193 GLN A O 1
ATOM 1597 N N . PRO A 1 194 ? -15.163 -11.782 2.405 1.00 33.12 194 PRO A N 1
ATOM 1598 C CA . PRO A 1 194 ? -15.550 -10.421 2.033 1.00 33.12 194 PRO A CA 1
ATOM 1599 C C . PRO A 1 194 ? -17.039 -10.452 1.659 1.00 33.12 194 PRO A C 1
ATOM 1601 O O . PRO A 1 194 ? -17.469 -11.423 1.045 1.00 33.12 194 PRO A O 1
ATOM 1604 N N . SER A 1 195 ? -17.839 -9.422 1.966 1.00 30.78 195 SER A N 1
ATOM 1605 C CA . SER A 1 195 ? -19.294 -9.441 1.664 1.00 30.78 195 SER A CA 1
ATOM 1606 C C . SER A 1 195 ? -19.625 -9.708 0.179 1.00 30.78 195 SER A C 1
ATOM 1608 O O . SER A 1 195 ? -20.771 -9.922 -0.191 1.00 30.78 195 SER A O 1
ATOM 1610 N N . TRP A 1 196 ? -18.600 -9.702 -0.669 1.00 39.97 196 TRP A N 1
ATOM 1611 C CA . TRP A 1 196 ? -18.575 -9.999 -2.089 1.00 39.97 196 TRP A CA 1
ATOM 1612 C C . TRP A 1 196 ? -18.496 -11.491 -2.419 1.00 39.97 196 TRP A C 1
ATOM 1614 O O . TRP A 1 196 ? -19.086 -11.891 -3.412 1.00 39.97 196 TRP A O 1
ATOM 1624 N N . SER A 1 197 ? -17.813 -12.323 -1.623 1.00 33.00 197 SER A N 1
ATOM 1625 C CA . SER A 1 197 ? -17.839 -13.778 -1.837 1.00 33.00 197 SER A CA 1
ATOM 1626 C C . SER A 1 197 ? -19.199 -14.362 -1.448 1.00 33.00 197 SER A C 1
ATOM 1628 O O . SER A 1 197 ? -19.688 -15.222 -2.172 1.00 33.00 197 SER A O 1
ATOM 1630 N N . GLN A 1 198 ? -19.878 -13.786 -0.442 1.00 37.56 198 GLN A N 1
ATOM 1631 C CA . GLN A 1 198 ? -21.249 -14.179 -0.091 1.00 37.56 198 GLN A CA 1
ATOM 1632 C C . GLN A 1 198 ? -22.214 -13.755 -1.202 1.00 37.56 198 GLN A C 1
ATOM 1634 O O . GLN A 1 198 ? -23.050 -14.544 -1.619 1.00 37.56 198 GLN A O 1
ATOM 1639 N N . GLN A 1 199 ? -22.029 -12.561 -1.783 1.00 40.44 199 GLN A N 1
ATOM 1640 C CA . GLN A 1 199 ? -22.789 -12.116 -2.961 1.00 40.44 199 GLN A CA 1
ATOM 1641 C C . GLN A 1 199 ? -22.515 -12.954 -4.223 1.00 40.44 199 GLN A C 1
ATOM 1643 O O . GLN A 1 199 ? -23.392 -13.091 -5.075 1.00 40.44 199 GLN A O 1
ATOM 1648 N N . GLN A 1 200 ? -21.309 -13.508 -4.375 1.00 40.66 200 GLN A N 1
ATOM 1649 C CA . GLN A 1 200 ? -20.933 -14.327 -5.529 1.00 40.66 200 GLN A CA 1
ATOM 1650 C C . GLN A 1 200 ? -21.431 -15.777 -5.394 1.00 40.66 200 GLN A C 1
ATOM 1652 O O . GLN A 1 200 ? -21.803 -16.382 -6.401 1.00 40.66 200 GLN A O 1
ATOM 1657 N N . GLU A 1 201 ? -21.493 -16.308 -4.169 1.00 42.03 201 GLU A N 1
ATOM 1658 C CA . GLU A 1 201 ? -22.125 -17.594 -3.844 1.00 42.03 201 GLU A CA 1
ATOM 1659 C C . GLU A 1 201 ? -23.657 -17.507 -3.883 1.00 42.03 201 GLU A C 1
ATOM 1661 O O . GLU A 1 201 ? -24.261 -18.297 -4.604 1.00 42.03 201 GLU A O 1
ATOM 1666 N N . GLU A 1 202 ? -24.286 -16.488 -3.279 1.00 40.50 202 GLU A N 1
ATOM 1667 C CA . GLU A 1 202 ? -25.732 -16.227 -3.422 1.00 40.50 202 GLU A CA 1
ATOM 1668 C C . GLU A 1 202 ? -26.129 -16.013 -4.891 1.00 40.50 202 GLU A C 1
ATOM 1670 O O . GLU A 1 202 ? -27.187 -16.459 -5.338 1.00 40.50 202 GLU A O 1
ATOM 1675 N N . GLY A 1 203 ? -25.278 -15.340 -5.675 1.00 43.81 203 GLY A N 1
ATOM 1676 C CA . GLY A 1 203 ? -25.477 -15.150 -7.111 1.00 43.81 203 GLY A CA 1
ATOM 1677 C C . GLY A 1 203 ? -25.353 -16.446 -7.919 1.00 43.81 203 GLY A C 1
ATOM 1678 O O . GLY A 1 203 ? -26.046 -16.604 -8.924 1.00 43.81 203 GLY A O 1
ATOM 1679 N N . LYS A 1 204 ? -24.511 -17.393 -7.486 1.00 45.19 204 LYS A N 1
ATOM 1680 C CA . LYS A 1 204 ? -24.413 -18.741 -8.070 1.00 45.19 204 LYS A CA 1
ATOM 1681 C C . LYS A 1 204 ? -25.607 -19.611 -7.678 1.00 45.19 204 LYS A C 1
ATOM 1683 O O . LYS A 1 204 ? -26.169 -20.267 -8.548 1.00 45.19 204 LYS A O 1
ATOM 1688 N N . GLU A 1 205 ? -26.024 -19.580 -6.418 1.00 40.69 205 GLU A N 1
ATOM 1689 C CA . GLU A 1 205 ? -27.147 -20.367 -5.898 1.00 40.69 205 GLU A CA 1
ATOM 1690 C C . GLU A 1 205 ? -28.483 -19.917 -6.506 1.00 40.69 205 GLU A C 1
ATOM 1692 O O . GLU A 1 205 ? -29.239 -20.743 -7.015 1.00 40.69 205 GLU A O 1
ATOM 1697 N N . LYS A 1 206 ? -28.717 -18.602 -6.635 1.00 48.44 206 LYS A N 1
ATOM 1698 C CA . LYS A 1 206 ? -29.861 -18.058 -7.393 1.00 48.44 206 LYS A CA 1
ATOM 1699 C C . LYS A 1 206 ? -29.817 -18.416 -8.880 1.00 48.44 206 LYS A C 1
ATOM 1701 O O . LYS A 1 206 ? -30.868 -18.607 -9.487 1.00 48.44 206 LYS A O 1
ATOM 1706 N N . ARG A 1 207 ? -28.626 -18.545 -9.477 1.00 46.38 207 ARG A N 1
ATOM 1707 C CA . ARG A 1 207 ? -28.467 -18.979 -10.875 1.00 46.38 207 ARG A CA 1
ATOM 1708 C C . ARG A 1 207 ? -28.772 -20.477 -11.046 1.00 46.38 207 ARG A C 1
ATOM 1710 O O . ARG A 1 207 ? -29.328 -20.841 -12.073 1.00 46.38 207 ARG A O 1
ATOM 1717 N N . ILE A 1 208 ? -28.486 -21.320 -10.048 1.00 50.41 208 ILE A N 1
ATOM 1718 C CA . ILE A 1 208 ? -28.831 -22.758 -10.039 1.00 50.41 208 ILE A CA 1
ATOM 1719 C C . ILE A 1 208 ? -30.339 -22.963 -9.803 1.00 50.41 208 ILE A C 1
ATOM 1721 O O . ILE A 1 208 ? -30.979 -23.706 -10.545 1.00 50.41 208 ILE A O 1
ATOM 1725 N N . ILE A 1 209 ? -30.935 -22.248 -8.843 1.00 48.91 209 ILE A N 1
ATOM 1726 C CA . ILE A 1 209 ? -32.385 -22.297 -8.567 1.00 48.91 209 ILE A CA 1
ATOM 1727 C C . ILE A 1 209 ? -33.190 -21.719 -9.748 1.00 48.91 209 ILE A C 1
ATOM 1729 O O . ILE A 1 209 ? -34.223 -22.270 -10.137 1.00 48.91 209 ILE A O 1
ATOM 1733 N N . GLY A 1 210 ? -32.682 -20.657 -10.383 1.00 39.16 210 GLY A N 1
ATOM 1734 C CA . GLY A 1 210 ? -33.257 -20.086 -11.600 1.00 39.16 210 GLY A CA 1
ATOM 1735 C C . GLY A 1 210 ? -33.177 -21.023 -12.808 1.00 39.16 210 GLY A C 1
ATOM 1736 O O . GLY A 1 210 ? -34.090 -21.020 -13.627 1.00 39.16 210 GLY A O 1
ATOM 1737 N N . HIS A 1 211 ? -32.146 -21.872 -12.907 1.00 38.19 211 HIS A N 1
ATOM 1738 C CA . HIS A 1 211 ? -32.023 -22.817 -14.021 1.00 38.19 211 HIS A CA 1
ATOM 1739 C C . HIS A 1 211 ? -32.958 -24.030 -13.890 1.00 38.19 211 HIS A C 1
ATOM 1741 O O . HIS A 1 211 ? -33.455 -24.507 -14.908 1.00 38.19 211 HIS A O 1
ATOM 1747 N N . ASN A 1 212 ? -33.267 -24.468 -12.662 1.00 31.28 212 ASN A N 1
ATOM 1748 C CA . ASN A 1 212 ? -34.235 -25.544 -12.398 1.00 31.28 212 ASN A CA 1
ATOM 1749 C C . ASN A 1 212 ? -35.707 -25.099 -12.488 1.00 31.28 212 ASN A C 1
ATOM 1751 O O . ASN A 1 212 ? -36.601 -25.939 -12.425 1.00 31.28 212 ASN A O 1
ATOM 1755 N N . SER A 1 213 ? -35.968 -23.799 -12.653 1.00 33.97 213 SER A N 1
ATOM 1756 C CA . SER A 1 213 ? -37.329 -23.252 -12.780 1.00 33.97 213 SER A CA 1
ATOM 1757 C C . SER A 1 213 ? -37.783 -23.065 -14.234 1.00 33.97 213 SER A C 1
ATOM 1759 O O . SER A 1 213 ? -38.946 -22.744 -14.479 1.00 33.97 213 SER A O 1
ATOM 1761 N N . TYR A 1 214 ? -36.916 -23.335 -15.216 1.00 32.72 214 TYR A N 1
ATOM 1762 C CA . TYR A 1 214 ? -37.350 -23.506 -16.601 1.00 32.72 214 TYR A CA 1
ATOM 1763 C C . TYR A 1 214 ? -37.833 -24.936 -16.780 1.00 32.72 214 TYR A C 1
ATOM 1765 O O . TYR A 1 214 ? -37.109 -25.836 -17.202 1.00 32.72 214 TYR A O 1
ATOM 1773 N N . SER A 1 215 ? -39.097 -25.117 -16.410 1.00 30.55 215 SER A N 1
ATOM 1774 C CA . SER A 1 215 ? -39.926 -26.188 -16.932 1.00 30.55 215 SER A CA 1
ATOM 1775 C C . SER A 1 215 ? -39.668 -26.348 -18.432 1.00 30.55 215 SER A C 1
ATOM 1777 O O . SER A 1 215 ? -39.774 -25.413 -19.227 1.00 30.55 215 SER A O 1
ATOM 1779 N N . VAL A 1 216 ? -39.293 -27.571 -18.797 1.00 35.53 216 VAL A N 1
ATOM 1780 C CA . VAL A 1 216 ? -39.367 -28.101 -20.151 1.00 35.53 216 VAL A CA 1
ATOM 1781 C C . VAL A 1 216 ? -40.823 -27.970 -20.589 1.00 35.53 216 VAL A C 1
ATOM 1783 O O . VAL A 1 216 ? -41.659 -28.809 -20.266 1.00 35.53 216 VAL A O 1
ATOM 1786 N N . ALA A 1 217 ? -41.147 -26.883 -21.280 1.00 33.69 217 ALA A N 1
ATOM 1787 C CA . ALA A 1 217 ? -42.441 -26.689 -21.900 1.00 33.69 217 ALA A CA 1
ATOM 1788 C C . ALA A 1 217 ? -42.244 -26.146 -23.316 1.00 33.69 217 ALA A C 1
ATOM 1790 O O . ALA A 1 217 ? -41.712 -25.060 -23.524 1.00 33.69 217 ALA A O 1
ATOM 1791 N N . ASN A 1 218 ? -42.754 -26.934 -24.262 1.00 32.19 218 ASN A N 1
ATOM 1792 C CA . ASN A 1 218 ? -43.061 -26.607 -25.653 1.00 32.19 218 ASN A CA 1
ATOM 1793 C C . ASN A 1 218 ? -41.945 -26.728 -26.697 1.00 32.19 218 ASN A C 1
ATOM 1795 O O . ASN A 1 218 ? -41.439 -25.753 -27.237 1.00 32.19 218 ASN A O 1
ATOM 1799 N N . SER A 1 219 ? -41.739 -27.973 -27.134 1.00 33.59 219 SER A N 1
ATOM 1800 C CA . SER A 1 219 ? -41.556 -28.286 -28.556 1.00 33.59 219 SER A CA 1
ATOM 1801 C C . SER A 1 219 ? -42.053 -29.708 -28.846 1.00 33.59 219 SER A C 1
ATOM 1803 O O . SER A 1 219 ? -41.254 -30.632 -28.936 1.00 33.59 219 SER A O 1
ATOM 1805 N N . PHE A 1 220 ? -43.379 -29.921 -28.920 1.00 35.03 220 PHE A N 1
ATOM 1806 C CA . PHE A 1 220 ? -43.930 -31.105 -29.615 1.00 35.03 220 PHE A CA 1
ATOM 1807 C C . PHE A 1 220 ? -45.414 -31.039 -30.041 1.00 35.03 220 PHE A C 1
ATOM 1809 O O . PHE A 1 220 ? -45.989 -32.072 -30.367 1.00 35.03 220 PHE A O 1
ATOM 1816 N N . ASN A 1 221 ? -46.063 -29.867 -30.092 1.00 34.34 221 ASN A N 1
ATOM 1817 C CA . ASN A 1 221 ? -47.487 -29.794 -30.480 1.00 34.34 221 ASN A CA 1
ATOM 1818 C C . ASN A 1 221 ? -47.805 -28.962 -31.728 1.00 34.34 221 ASN A C 1
ATOM 1820 O O . ASN A 1 221 ? -48.970 -28.783 -32.056 1.00 34.34 221 ASN A O 1
ATOM 1824 N N . GLN A 1 222 ? -46.803 -28.567 -32.516 1.00 35.56 222 GLN A N 1
ATOM 1825 C CA . GLN A 1 222 ? -47.027 -27.919 -33.815 1.00 35.56 222 GLN A CA 1
ATOM 1826 C C . GLN A 1 222 ? -46.844 -28.900 -34.987 1.00 35.56 222 GLN A C 1
ATOM 1828 O O . GLN A 1 222 ? -46.123 -28.628 -35.944 1.00 35.56 222 GLN A O 1
ATOM 1833 N N . ARG A 1 223 ? -47.456 -30.092 -34.899 1.00 36.44 223 ARG A N 1
ATOM 1834 C CA . ARG A 1 223 ? -47.480 -31.065 -36.013 1.00 36.44 223 ARG A CA 1
ATOM 1835 C C . ARG A 1 223 ? -48.710 -31.984 -36.042 1.00 36.44 223 ARG A C 1
ATOM 1837 O O . ARG A 1 223 ? -48.597 -33.122 -36.490 1.00 36.44 223 ARG A O 1
ATOM 1844 N N . ARG A 1 224 ? -49.873 -31.530 -35.553 1.00 36.06 224 ARG A N 1
ATOM 1845 C CA . ARG A 1 224 ? -51.116 -32.334 -35.598 1.00 36.06 224 ARG A CA 1
ATOM 1846 C C . ARG A 1 224 ? -52.360 -31.659 -36.183 1.00 36.06 224 ARG A C 1
ATOM 1848 O O . ARG A 1 224 ? -53.335 -32.364 -36.400 1.00 36.06 224 ARG A O 1
ATOM 1855 N N . ASP A 1 225 ? -52.302 -30.389 -36.581 1.00 38.59 225 ASP A N 1
ATOM 1856 C CA . ASP A 1 225 ? -53.479 -29.686 -37.133 1.00 38.59 225 ASP A CA 1
ATOM 1857 C C . ASP A 1 225 ? -53.505 -29.553 -38.668 1.00 38.59 225 ASP A C 1
ATOM 1859 O O . ASP A 1 225 ? -54.291 -28.789 -39.218 1.00 38.59 225 ASP A O 1
ATOM 1863 N N . ILE A 1 226 ? -52.688 -30.332 -39.391 1.00 41.09 226 ILE A N 1
ATOM 1864 C CA . ILE A 1 226 ? -52.722 -30.389 -40.870 1.00 41.09 226 ILE A CA 1
ATOM 1865 C C . ILE A 1 226 ? -53.204 -31.762 -41.395 1.00 41.09 226 ILE A C 1
ATOM 1867 O O . ILE A 1 226 ? -53.433 -31.922 -42.590 1.00 41.09 226 ILE A O 1
ATOM 1871 N N . THR A 1 227 ? -53.488 -32.744 -40.527 1.00 41.16 227 THR A N 1
ATOM 1872 C CA . THR A 1 227 ? -53.802 -34.128 -40.959 1.00 41.16 227 THR A CA 1
ATOM 1873 C C . THR A 1 227 ? -55.182 -34.650 -40.537 1.00 41.16 227 THR A C 1
ATOM 1875 O O . THR A 1 227 ? -55.386 -35.858 -40.476 1.00 41.16 227 THR A O 1
ATOM 1878 N N . SER A 1 228 ? -56.154 -33.777 -40.263 1.00 41.88 228 SER A N 1
ATOM 1879 C CA . SER A 1 228 ? -57.514 -34.181 -39.845 1.00 41.88 228 SER A CA 1
ATOM 1880 C C . SER A 1 228 ? -58.647 -33.546 -40.664 1.00 41.88 228 SER A C 1
ATOM 1882 O O . SER A 1 228 ? -59.797 -33.546 -40.234 1.00 41.88 228 SER A O 1
ATOM 1884 N N . ARG A 1 229 ? -58.355 -33.038 -41.872 1.00 41.19 229 ARG A N 1
ATOM 1885 C CA . ARG A 1 229 ? -59.356 -32.376 -42.733 1.00 41.19 229 ARG A CA 1
ATOM 1886 C C . ARG A 1 229 ? -59.586 -32.988 -44.121 1.00 41.19 229 ARG A C 1
ATOM 1888 O O . ARG A 1 229 ? -60.239 -32.343 -44.927 1.00 41.19 229 ARG A O 1
ATOM 1895 N N . ASN A 1 230 ? -59.120 -34.215 -44.391 1.00 43.00 230 ASN A N 1
ATOM 1896 C CA . ASN A 1 230 ? -59.214 -34.830 -45.730 1.00 43.00 230 ASN A CA 1
ATOM 1897 C C . ASN A 1 230 ? -59.775 -36.265 -45.804 1.00 43.00 230 ASN A C 1
ATOM 1899 O O . ASN A 1 230 ? -59.531 -36.955 -46.787 1.00 43.00 230 ASN A O 1
ATOM 1903 N N . THR A 1 231 ? -60.583 -36.721 -44.845 1.00 46.28 231 THR A N 1
ATOM 1904 C CA . THR A 1 231 ? -61.322 -37.993 -44.995 1.00 46.28 231 THR A CA 1
ATOM 1905 C C . THR A 1 231 ? -62.684 -37.949 -44.307 1.00 46.28 231 THR A C 1
ATOM 1907 O O . THR A 1 231 ? -62.871 -38.524 -43.244 1.00 46.28 231 THR A O 1
ATOM 1910 N N . ALA A 1 232 ? -63.643 -37.254 -44.927 1.00 42.19 232 ALA A N 1
ATOM 1911 C CA . ALA A 1 232 ? -65.079 -37.528 -44.784 1.00 42.19 232 ALA A CA 1
ATOM 1912 C C . ALA A 1 232 ? -65.892 -36.682 -45.781 1.00 42.19 232 ALA A C 1
ATOM 1914 O O . ALA A 1 232 ? -66.542 -35.719 -45.384 1.00 42.19 232 ALA A O 1
ATOM 1915 N N . THR A 1 233 ? -65.844 -36.996 -47.083 1.00 34.75 233 THR A N 1
ATOM 1916 C CA . THR A 1 233 ? -66.968 -36.763 -48.017 1.00 34.75 233 THR A CA 1
ATOM 1917 C C . THR A 1 233 ? -66.698 -37.365 -49.401 1.00 34.75 233 THR A C 1
ATOM 1919 O O . THR A 1 233 ? -65.665 -37.087 -49.998 1.00 34.75 233 THR A O 1
ATOM 1922 N N . LYS A 1 234 ? -67.724 -38.068 -49.910 1.00 35.47 234 LYS A N 1
ATOM 1923 C CA . LYS A 1 234 ? -67.978 -38.561 -51.283 1.00 35.47 234 LYS A CA 1
ATOM 1924 C C . LYS A 1 234 ? -67.505 -39.985 -51.628 1.00 35.47 234 LYS A C 1
ATOM 1926 O O . LYS A 1 234 ? -66.318 -40.228 -51.788 1.00 35.47 234 LYS A O 1
ATOM 1931 N N . GLN A 1 235 ? -68.528 -40.856 -51.667 1.00 34.38 235 GLN A N 1
ATOM 1932 C CA . GLN A 1 235 ? -68.898 -41.840 -52.706 1.00 34.38 235 GLN A CA 1
ATOM 1933 C C . GLN A 1 235 ? -67.782 -42.477 -53.530 1.00 34.38 235 GLN A C 1
ATOM 1935 O O . GLN A 1 235 ? -67.096 -41.731 -54.258 1.00 34.38 235 GLN A O 1
#

Solvent-accessible surface area (backbone atoms only — not comparable to full-atom values): 13509 Å² total; per-residue (Å²): 110,73,65,58,53,55,52,52,50,51,36,51,52,38,39,75,72,60,64,9,63,66,50,61,50,100,85,68,51,79,39,68,62,61,60,49,37,67,39,64,70,53,40,79,65,18,53,35,55,60,50,28,55,68,24,46,51,30,58,60,50,53,47,45,36,67,72,34,32,76,68,42,90,68,62,28,67,58,54,34,35,52,51,50,20,57,75,75,42,89,47,54,4,32,50,54,18,30,55,44,44,48,47,49,41,54,25,46,51,52,46,54,71,69,54,49,73,81,35,64,86,40,76,68,50,31,49,52,49,48,52,54,33,23,57,52,23,54,52,52,51,54,65,31,46,48,20,51,75,61,39,33,58,68,69,36,49,52,54,39,55,77,53,66,42,48,69,59,52,52,27,50,51,57,66,67,49,88,65,85,77,72,79,81,60,91,59,68,82,78,67,72,59,57,80,60,55,54,51,51,49,52,52,47,51,53,51,52,58,55,58,73,64,62,69,93,74,87,91,83,79,93,81,66,89,85,80,82,85,86,87,87,84,83,134

Organism: Micrurus corallinus (NCBI:txid54390)

Nearest PDB structures (foldseek):
  7f3x-assembly1_A  TM=8.463E-01  e=1.396E-08  Gallus gallus
  7ewt-assembly1_A  TM=8.559E-01  e=5.128E-07  Gallus gallus

Secondary structure (DSSP, 8-state):
-HHHHHHHHHHHHHHHTTTT--EE-TTS-EE--TT--B-HHHHHT-SSHHHHHHHBSHHHHHHHIIIIITT-SS-HHHHHHHHHHHHH-S-HHHHHHHHHHHHHHHHHHHHHHHTGGGG-SSHHHHHHHHHHHHHHHHHHHHHHHHHHHH-SHHHHHHHHHHTTTHHHHHHHHHHHS--------TTTTTS---HHHH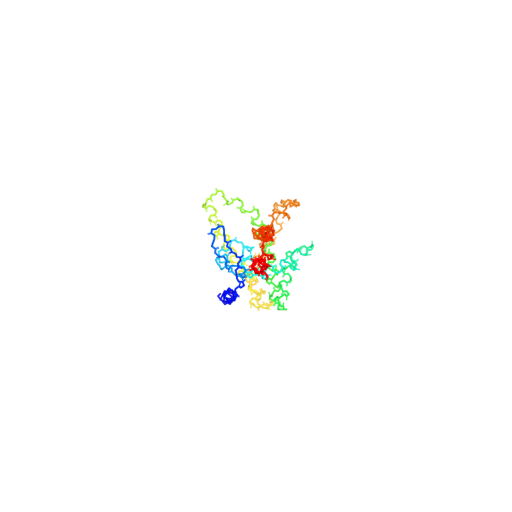HHHHHHHHHHHHHTT-----SS-SSSSSSSSSSS---

Foldseek 3Di:
DVVVVVQVVVLVVCVVVVNQWDAADPVRHTGRHNPRQADPVQLLLPLALVSNVCGHRPVVVVVLCVPQQVPDPPPSLLRSLVVVLVVLHDQVLSVQLSVLSSLRNVLRVLCCVQPVVVQPPDPVSNVVSSVVSSVVNVVSNVLSCVSVVVSHDVVNVVSCVVVVVVVSVVSVVSVPPCRDPPDPDPPVVPPPDDVVVVVVVVVVVCVVVVVVPPDPDDDDPPPDPPPPPPPDDDD

Sequence (235 aa):
PKYYFAWTLAEAINNAAGFGFRGYDKNGVPHWDLISNLRILQIEFSTSFKMFLDNWNIQTALWLKRVCYERASFSPTIQTFILSAIWHGVYPGYYLTFLTGVLMTLAARTIRKNIRNYFLDSPAIKLCYDIMTWITTQIAISYTVVPFVLLSIKPSYVFYSSWYFSLHIACILVLMFPMKRTQKGNKEQESIQPSWSQQQEEGKEKRIIGHNSYSVANSFNQRRDITSRNTATKQ